Protein AF-A0A0G0NLA0-F1 (afdb_monomer_lite)

Foldseek 3Di:
DPVVVVVVVVVVVVVVVVVVVVVVVVVPPDDDDDPVVVVVVVVVVVVVVVVVVVVVVVVVVVVVVVVVVVVVVVVVVVVVVVVVVVVVQVVDPVSVVVVVLVVVVVVCVVPHDPVFKDAQDADPVRDTDRMDGNQQDVVVPGDNAAEDEDADPVVLVVQCVPPVNVVVCVVVRYDYDYPVRVVVVVVVVVVVVVVVVVVVVVVVVVVVVVVVVVVVVVVVVVVVVVVVVVVVVVVVVVVVVVVVVVVVVVVVVVVVVVVVVVVVVVVPD

Secondary structure (DSSP, 8-state):
--HHHHHHHHHHHHHHHHHHHHHHHGGG---PPPTHHHHHHHHHHHHHHHHHHHHHHHHHHHHHHHHHHHHHHHHHHHHHHHHHHHHHHTTSHHHHHHHHHHHHHHHHHHHS-GGGEEEEEEPTTS-EEEEEE----GGGT--S-EEEE-S-HHHHHHHHH-HHHHHHHHHTTEEEE-HHHHHHHHHHHHHHHHHHHHHHHHHHHHHHHHHHHHHHHHHHHHHHHHHHHHHHHHHHHHHHHHHHHHHHHHHHHHHHHHHHHHHTTSS--

Structure (mmCIF, N/CA/C/O backbone):
data_AF-A0A0G0NLA0-F1
#
_entry.id   AF-A0A0G0NLA0-F1
#
loop_
_atom_site.group_PDB
_atom_site.id
_atom_site.type_symbol
_atom_site.label_atom_id
_atom_site.label_alt_id
_atom_site.label_comp_id
_atom_site.label_asym_id
_atom_site.label_entity_id
_atom_site.label_seq_id
_atom_site.pdbx_PDB_ins_code
_atom_site.Cartn_x
_atom_site.Cartn_y
_atom_site.Cartn_z
_atom_site.occupancy
_atom_site.B_iso_or_equiv
_atom_site.auth_seq_id
_atom_site.auth_comp_id
_atom_site.auth_asym_id
_atom_site.auth_atom_id
_atom_site.pdbx_PDB_model_num
ATOM 1 N N . MET A 1 1 ? 71.133 28.021 80.930 1.00 60.66 1 MET A N 1
ATOM 2 C CA . MET A 1 1 ? 70.726 29.403 81.260 1.00 60.66 1 MET A CA 1
ATOM 3 C C . MET A 1 1 ? 69.328 29.342 81.828 1.00 60.66 1 MET A C 1
ATOM 5 O O . MET A 1 1 ? 68.507 28.646 81.242 1.00 60.66 1 MET A O 1
ATOM 9 N N . ASP A 1 2 ? 69.084 30.007 82.956 1.00 68.88 2 ASP A N 1
ATOM 10 C CA . ASP A 1 2 ? 67.758 30.019 83.574 1.00 68.88 2 ASP A CA 1
ATOM 11 C C . ASP A 1 2 ? 66.721 30.660 82.634 1.00 68.88 2 ASP A C 1
ATOM 13 O O . ASP A 1 2 ? 66.987 31.738 82.088 1.00 68.88 2 ASP A O 1
ATOM 17 N N . PRO A 1 3 ? 65.538 30.045 82.442 1.00 74.06 3 PRO A N 1
ATOM 18 C CA . PRO A 1 3 ? 64.510 30.528 81.515 1.00 74.06 3 PRO A CA 1
ATOM 19 C C . PRO A 1 3 ? 64.041 31.968 81.793 1.00 74.06 3 PRO A C 1
ATOM 21 O O . PRO A 1 3 ? 63.596 32.661 80.881 1.00 74.06 3 PRO A O 1
ATOM 24 N N . ILE A 1 4 ? 64.211 32.458 83.023 1.00 74.06 4 ILE A N 1
ATOM 25 C CA . ILE A 1 4 ? 63.859 33.827 83.424 1.00 74.06 4 ILE A CA 1
ATOM 26 C C . ILE A 1 4 ? 64.719 34.871 82.691 1.00 74.06 4 ILE A C 1
ATOM 28 O O . ILE A 1 4 ? 64.197 35.885 82.233 1.00 74.06 4 ILE A O 1
ATOM 32 N N . ILE A 1 5 ? 66.020 34.616 82.509 1.00 74.69 5 ILE A N 1
ATOM 33 C CA . ILE A 1 5 ? 66.924 35.562 81.829 1.00 74.69 5 ILE A CA 1
ATOM 34 C C . ILE A 1 5 ? 66.538 35.700 80.349 1.00 74.69 5 ILE A C 1
ATOM 36 O O . ILE A 1 5 ? 66.576 36.795 79.783 1.00 74.69 5 ILE A O 1
ATOM 40 N N . LEU A 1 6 ? 66.108 34.597 79.731 1.00 73.62 6 LEU A N 1
ATOM 41 C CA . LEU A 1 6 ? 65.708 34.565 78.326 1.00 73.62 6 LEU A CA 1
ATOM 42 C C . LEU A 1 6 ? 64.411 35.355 78.085 1.00 73.62 6 LEU A C 1
ATOM 44 O O . LEU A 1 6 ? 64.306 36.072 77.091 1.00 73.62 6 LEU A O 1
ATOM 48 N N . ALA A 1 7 ? 63.461 35.291 79.025 1.00 74.75 7 ALA A N 1
ATOM 49 C CA . ALA A 1 7 ? 62.226 36.070 78.965 1.00 74.75 7 ALA A CA 1
ATOM 50 C C . ALA A 1 7 ? 62.485 37.583 79.077 1.00 74.75 7 ALA A C 1
ATOM 52 O O . ALA A 1 7 ? 61.923 38.362 78.307 1.00 74.75 7 ALA A O 1
ATOM 53 N N . VAL A 1 8 ? 63.378 38.009 79.980 1.00 76.44 8 VAL A N 1
ATOM 54 C CA . VAL A 1 8 ? 63.703 39.436 80.161 1.00 76.44 8 VAL A CA 1
ATOM 55 C C . VAL A 1 8 ? 64.377 40.025 78.915 1.00 76.44 8 VAL A C 1
ATOM 57 O O . VAL A 1 8 ? 64.019 41.124 78.488 1.00 76.44 8 VAL A O 1
ATOM 60 N N . LEU A 1 9 ? 65.294 39.287 78.275 1.00 78.69 9 LEU A N 1
ATOM 61 C CA . LEU A 1 9 ? 65.938 39.732 77.031 1.00 78.69 9 LEU A CA 1
ATOM 62 C C . LEU A 1 9 ? 64.956 39.841 75.855 1.00 78.69 9 LEU A C 1
ATOM 64 O O . LEU A 1 9 ? 65.040 40.794 75.078 1.00 78.69 9 LEU A O 1
ATOM 68 N N . LEU A 1 10 ? 64.004 38.909 75.742 1.00 81.31 10 LEU A N 1
ATOM 69 C CA . LEU A 1 10 ? 62.983 38.938 74.690 1.00 81.31 10 LEU A CA 1
ATOM 70 C C . LEU A 1 10 ? 62.073 40.164 74.809 1.00 81.31 10 LEU A C 1
ATOM 72 O O . LEU A 1 10 ? 61.831 40.855 73.818 1.00 81.31 10 LEU A O 1
ATOM 76 N N . VAL A 1 11 ? 61.608 40.464 76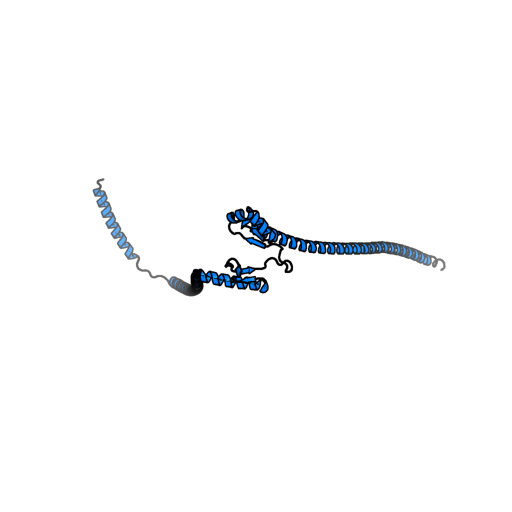.025 1.00 79.31 11 VAL A N 1
ATOM 77 C CA . VAL A 1 11 ? 60.728 41.616 76.268 1.00 79.31 11 VAL A CA 1
ATOM 78 C C . VAL A 1 11 ? 61.474 42.930 76.025 1.00 79.31 11 VAL A C 1
ATOM 80 O O . VAL A 1 11 ? 60.949 43.812 75.344 1.00 79.31 11 VAL A O 1
ATOM 83 N N . GLY A 1 12 ? 62.721 43.048 76.496 1.00 75.94 12 GLY A N 1
ATOM 84 C CA . GLY A 1 12 ? 63.546 44.235 76.251 1.00 75.94 12 GLY A CA 1
ATOM 85 C C . GLY A 1 12 ? 63.810 44.487 74.761 1.00 75.94 12 GLY A C 1
ATOM 86 O O . GLY A 1 12 ? 63.702 45.623 74.294 1.00 75.94 12 GLY A O 1
ATOM 87 N N . GLY A 1 13 ? 64.086 43.427 73.992 1.00 79.56 13 GLY A N 1
ATOM 88 C CA . GLY A 1 13 ? 64.300 43.518 72.545 1.00 79.56 13 GLY A CA 1
ATOM 89 C C . GLY A 1 13 ? 63.055 43.967 71.775 1.00 79.56 13 GLY A C 1
ATOM 90 O O . GLY A 1 13 ? 63.157 44.791 70.863 1.00 79.56 13 GLY A O 1
ATOM 91 N N . PHE A 1 14 ? 61.871 43.487 72.164 1.00 83.00 14 PHE A N 1
ATOM 92 C CA . PHE A 1 14 ? 60.624 43.824 71.472 1.00 83.00 14 PHE A CA 1
ATOM 93 C C . PHE A 1 14 ? 60.252 45.307 71.618 1.00 83.00 14 PHE A C 1
ATOM 95 O O . PHE A 1 14 ? 59.806 45.937 70.658 1.00 83.00 14 PHE A O 1
ATOM 102 N N . ILE A 1 15 ? 60.500 45.894 72.793 1.00 83.38 15 ILE A N 1
ATOM 103 C CA . ILE A 1 15 ? 60.227 47.315 73.055 1.00 83.38 15 ILE A CA 1
ATOM 104 C C . ILE A 1 15 ? 61.129 48.214 72.196 1.00 83.38 15 ILE A C 1
ATOM 106 O O . ILE A 1 15 ? 60.648 49.170 71.586 1.00 83.38 15 ILE A O 1
ATOM 110 N N . LEU A 1 16 ? 62.421 47.887 72.084 1.00 83.31 16 LEU A N 1
ATOM 111 C CA . LEU A 1 16 ? 63.348 48.632 71.225 1.00 83.31 16 LEU A CA 1
ATOM 112 C C . LEU A 1 16 ? 62.956 48.556 69.744 1.00 83.31 16 LEU A C 1
ATOM 114 O O . LEU A 1 16 ? 63.013 49.564 69.037 1.00 83.31 16 LEU A O 1
ATOM 118 N N . LEU A 1 17 ? 62.513 47.383 69.285 1.00 84.25 17 LEU A N 1
ATOM 119 C CA . LEU A 1 17 ? 62.076 47.185 67.904 1.00 84.25 17 LEU A CA 1
ATOM 120 C C . LEU A 1 17 ? 60.824 48.018 67.583 1.00 84.25 17 LEU A C 1
ATOM 122 O O . LEU A 1 17 ? 60.774 48.683 66.547 1.00 84.25 17 LEU A O 1
ATOM 126 N N . ALA A 1 18 ? 59.848 48.041 68.496 1.00 83.62 18 ALA A N 1
ATOM 127 C CA . ALA A 1 18 ? 58.626 48.827 68.342 1.00 83.62 18 ALA A CA 1
ATOM 128 C C . ALA A 1 18 ? 58.916 50.336 68.243 1.00 83.62 18 ALA A C 1
ATOM 130 O O . ALA A 1 18 ? 58.358 51.023 67.384 1.00 83.62 18 ALA A O 1
ATOM 131 N N . LEU A 1 19 ? 59.840 50.847 69.064 1.00 85.38 19 LEU A N 1
ATOM 132 C CA . LEU A 1 19 ? 60.250 52.254 69.015 1.00 85.38 19 LEU A CA 1
ATOM 133 C C . LEU A 1 19 ? 60.972 52.609 67.707 1.00 85.38 19 LEU A C 1
ATOM 135 O O . LEU A 1 19 ? 60.755 53.691 67.157 1.00 85.38 19 LEU A O 1
ATOM 139 N N . PHE A 1 20 ? 61.793 51.700 67.174 1.00 86.06 20 PHE A N 1
ATOM 140 C CA . PHE A 1 20 ? 62.510 51.923 65.918 1.00 86.06 20 PHE A CA 1
ATOM 141 C C . PHE A 1 20 ? 61.571 51.968 64.701 1.00 86.06 20 PHE A C 1
ATOM 143 O O . PHE A 1 20 ? 61.707 52.842 63.841 1.00 86.06 20 PHE A O 1
ATOM 150 N N . LEU A 1 21 ? 60.588 51.064 64.644 1.00 83.62 21 LEU A N 1
ATOM 151 C CA . LEU A 1 21 ? 59.595 51.008 63.566 1.00 83.62 21 LEU A CA 1
ATOM 152 C C . LEU A 1 21 ? 58.720 52.263 63.519 1.00 83.62 21 LEU A C 1
ATOM 154 O O . LEU A 1 21 ? 58.501 52.808 62.437 1.00 83.62 21 LEU A O 1
ATOM 158 N N . ASN A 1 22 ? 58.282 52.763 64.677 1.00 81.00 22 ASN A N 1
ATOM 159 C CA . ASN A 1 22 ? 57.425 53.947 64.723 1.00 81.00 22 ASN A CA 1
ATOM 160 C C . ASN A 1 22 ? 58.149 55.201 64.197 1.00 81.00 22 ASN A C 1
ATOM 162 O O . ASN A 1 22 ? 57.567 56.014 63.484 1.00 81.00 22 ASN A O 1
ATOM 166 N N . LYS A 1 23 ? 59.455 55.329 64.473 1.00 78.75 23 LYS A N 1
ATOM 167 C CA . LYS A 1 23 ? 60.247 56.470 63.993 1.00 78.75 23 LYS A CA 1
ATOM 168 C C . LYS A 1 23 ? 60.431 56.465 62.468 1.00 78.75 23 LYS A C 1
ATOM 170 O O . LYS A 1 23 ? 60.431 57.531 61.865 1.00 78.75 23 LYS A O 1
ATOM 175 N N . LYS A 1 24 ? 60.557 55.293 61.832 1.00 75.19 24 LYS A N 1
ATOM 176 C CA . LYS A 1 24 ? 60.863 55.184 60.391 1.00 75.19 24 LYS A CA 1
ATOM 177 C C . LYS A 1 24 ? 59.663 55.443 59.470 1.00 75.19 24 LYS A C 1
ATOM 179 O O . LYS A 1 24 ? 59.861 55.829 58.325 1.00 75.19 24 LYS A O 1
ATOM 184 N N . ILE A 1 25 ? 58.434 55.250 59.950 1.00 73.50 25 ILE A N 1
ATOM 185 C CA . ILE A 1 25 ? 57.217 55.458 59.144 1.00 73.50 25 ILE A CA 1
ATOM 186 C C . ILE A 1 25 ? 56.931 56.952 58.923 1.00 73.50 25 ILE A C 1
ATOM 188 O O . ILE A 1 25 ? 56.414 57.328 57.874 1.00 73.50 25 ILE A O 1
ATOM 192 N N . ASN A 1 26 ? 57.314 57.816 59.866 1.00 74.19 26 ASN A N 1
ATOM 193 C CA . ASN A 1 26 ? 56.970 59.237 59.805 1.00 74.19 26 ASN A CA 1
ATOM 194 C C . ASN A 1 26 ? 57.771 60.028 58.744 1.00 74.19 26 ASN A C 1
ATOM 196 O O . ASN A 1 26 ? 57.290 61.046 58.258 1.00 74.19 26 ASN A O 1
ATOM 200 N N . ASP A 1 27 ? 58.954 59.547 58.340 1.00 66.12 27 ASP A N 1
ATOM 201 C CA . ASP A 1 27 ? 59.835 60.243 57.381 1.00 66.12 27 ASP A CA 1
ATOM 202 C C . ASP A 1 27 ? 59.439 60.059 55.895 1.00 66.12 27 ASP A C 1
ATOM 204 O O . ASP A 1 27 ? 59.957 60.764 55.033 1.00 66.12 27 ASP A O 1
ATOM 208 N N . LEU A 1 28 ? 58.513 59.151 55.550 1.00 58.31 28 LEU A N 1
ATOM 209 C CA . LEU A 1 28 ? 58.155 58.843 54.147 1.00 58.31 28 LEU A CA 1
ATOM 210 C C . LEU A 1 28 ? 56.983 59.668 53.562 1.00 58.31 28 LEU A C 1
ATOM 212 O O . LEU A 1 28 ? 56.548 59.418 52.439 1.00 58.31 28 LEU A O 1
ATOM 216 N N . GLY A 1 29 ? 56.447 60.646 54.292 1.00 57.34 29 GLY A N 1
ATOM 217 C CA . GLY A 1 29 ? 55.134 61.236 54.002 1.00 57.34 29 GLY A CA 1
ATOM 218 C C . GLY A 1 29 ? 55.030 62.404 53.007 1.00 57.34 29 GLY A C 1
ATOM 219 O O . GLY A 1 29 ? 53.947 62.981 52.938 1.00 57.34 29 GLY A O 1
ATOM 220 N N . SER A 1 30 ? 56.063 62.856 52.276 1.00 52.94 30 SER A N 1
ATOM 221 C CA . SER A 1 30 ? 55.933 64.123 51.505 1.00 52.94 30 SER A CA 1
ATOM 222 C C . SER A 1 30 ? 56.791 64.284 50.230 1.00 52.94 30 SER A C 1
ATOM 224 O O . SER A 1 30 ? 57.756 65.041 50.224 1.00 52.94 30 SER A O 1
ATOM 226 N N . ALA A 1 31 ? 56.371 63.694 49.101 1.00 50.06 31 ALA A N 1
ATOM 227 C CA . ALA A 1 31 ? 56.776 64.123 47.746 1.00 50.06 31 ALA A CA 1
ATOM 228 C C . ALA A 1 31 ? 55.602 63.968 46.741 1.00 50.06 31 ALA A C 1
ATOM 230 O O . ALA A 1 31 ? 54.946 62.930 46.731 1.00 50.06 31 ALA A O 1
ATOM 231 N N . LYS A 1 32 ? 55.294 64.997 45.925 1.00 57.19 32 LYS A N 1
ATOM 232 C CA . LYS A 1 32 ? 54.164 65.025 44.954 1.00 57.19 32 LYS A CA 1
ATOM 233 C C . LYS A 1 32 ? 54.565 64.435 43.573 1.00 57.19 32 LYS A C 1
ATOM 235 O O . LYS A 1 32 ? 55.707 64.663 43.181 1.00 57.19 32 LYS A O 1
ATOM 240 N N . PRO A 1 33 ? 53.674 63.754 42.811 1.00 52.12 33 PRO A N 1
ATOM 241 C CA . PRO A 1 33 ? 54.028 63.075 41.551 1.00 52.12 33 PRO A CA 1
ATOM 242 C C . PRO A 1 33 ? 53.719 63.871 40.251 1.00 52.12 33 PRO A C 1
ATOM 244 O O . PRO A 1 33 ? 52.833 64.722 40.244 1.00 52.12 33 PRO A O 1
ATOM 247 N N . SER A 1 34 ? 54.471 63.584 39.173 1.00 59.47 34 SER A N 1
ATOM 248 C CA . SER A 1 34 ? 54.646 64.334 37.905 1.00 59.47 34 SER A CA 1
ATOM 249 C C . SER A 1 34 ? 53.538 64.184 36.836 1.00 59.47 34 SER A C 1
ATOM 251 O O . SER A 1 34 ? 52.828 63.181 36.784 1.00 59.47 34 SER A O 1
ATOM 253 N N . ASP A 1 35 ? 53.445 65.177 35.937 1.00 63.47 35 ASP A N 1
ATOM 254 C CA . ASP A 1 35 ? 52.397 65.393 34.913 1.00 63.47 35 ASP A CA 1
ATOM 255 C C . ASP A 1 35 ? 52.108 64.221 33.950 1.00 63.47 35 ASP A C 1
ATOM 257 O O . ASP A 1 35 ? 50.999 64.095 33.433 1.00 63.47 35 ASP A O 1
ATOM 261 N N . GLU A 1 36 ? 53.055 63.309 33.748 1.00 63.38 36 GLU A N 1
ATOM 262 C CA . GLU A 1 36 ? 52.906 62.130 32.879 1.00 63.38 36 GLU A CA 1
ATOM 263 C C . GLU A 1 36 ? 51.823 61.154 33.391 1.00 63.38 36 GLU A C 1
ATOM 265 O O . GLU A 1 36 ? 51.077 60.543 32.619 1.00 63.38 36 GLU A O 1
ATOM 270 N N . LEU A 1 37 ? 51.648 61.072 34.716 1.00 70.56 37 LEU A N 1
ATOM 271 C CA . LEU A 1 37 ? 50.580 60.281 35.333 1.00 70.56 37 LEU A CA 1
ATOM 272 C C . LEU A 1 37 ? 49.198 60.887 35.079 1.00 70.56 37 LEU A C 1
ATOM 274 O O . LEU A 1 37 ? 48.221 60.151 34.940 1.00 70.56 37 LEU A O 1
ATOM 278 N N . LEU A 1 38 ? 49.100 62.215 34.986 1.00 70.75 38 LEU A N 1
ATOM 279 C CA . LEU A 1 38 ? 47.832 62.888 34.704 1.00 70.75 38 LEU A CA 1
ATOM 280 C C . LEU A 1 38 ? 47.355 62.585 33.280 1.00 70.75 38 LEU A C 1
ATOM 282 O O . LEU A 1 38 ? 46.160 62.375 33.060 1.00 70.75 38 LEU A O 1
ATOM 286 N N . GLU A 1 39 ? 48.275 62.490 32.322 1.00 72.69 39 GLU A N 1
ATOM 287 C CA . GLU A 1 39 ? 47.955 62.129 30.941 1.00 72.69 39 GLU A CA 1
ATOM 288 C C . GLU A 1 39 ? 47.525 60.657 30.807 1.00 72.69 39 GLU A C 1
ATOM 290 O O . GLU A 1 39 ? 46.512 60.351 30.161 1.00 72.69 39 GLU A O 1
ATOM 295 N N . TYR A 1 40 ? 48.215 59.743 31.496 1.00 69.00 40 TYR A N 1
ATOM 296 C CA . TYR A 1 40 ? 47.836 58.328 31.543 1.00 69.00 40 TYR A CA 1
ATOM 297 C C . TYR A 1 40 ? 46.463 58.114 32.205 1.00 69.00 40 TYR A C 1
ATOM 299 O O . TYR A 1 40 ? 45.641 57.326 31.728 1.00 69.00 40 TYR A O 1
ATOM 307 N N . LEU A 1 41 ? 46.152 58.868 33.264 1.00 69.56 41 LEU A N 1
ATOM 308 C CA . LEU A 1 41 ? 44.831 58.846 33.899 1.00 69.56 41 LEU A CA 1
ATOM 309 C C . LEU A 1 41 ? 43.739 59.391 32.973 1.00 69.56 41 LEU A C 1
ATOM 311 O O . LEU A 1 41 ? 42.640 58.836 32.916 1.00 69.56 41 LEU A O 1
ATOM 315 N N . LYS A 1 42 ? 44.022 60.455 32.216 1.00 74.88 42 LYS A N 1
ATOM 316 C CA . LYS A 1 42 ? 43.050 61.052 31.292 1.00 74.88 42 LYS A CA 1
ATOM 317 C C . LYS A 1 42 ? 42.710 60.105 30.140 1.00 74.88 42 LYS A C 1
ATOM 319 O O . LYS A 1 42 ? 41.537 59.902 29.835 1.00 74.88 42 LYS A O 1
ATOM 324 N N . THR A 1 43 ? 43.718 59.480 29.539 1.00 78.44 43 THR A N 1
ATOM 325 C CA . THR A 1 43 ? 43.530 58.513 28.4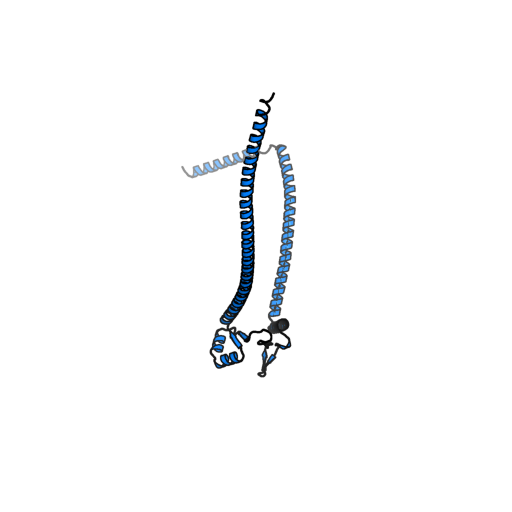45 1.00 78.44 43 THR A CA 1
ATOM 326 C C . THR A 1 43 ? 42.858 57.221 28.914 1.00 78.44 43 THR A C 1
ATOM 328 O O . THR A 1 43 ? 42.004 56.683 28.205 1.00 78.44 43 THR A O 1
ATOM 331 N N . THR A 1 44 ? 43.158 56.758 30.130 1.00 76.50 44 THR A N 1
ATOM 332 C CA . THR A 1 44 ? 42.490 55.595 30.737 1.00 76.50 44 THR A CA 1
ATOM 333 C C . THR A 1 44 ? 41.007 55.867 31.010 1.00 76.50 44 THR A C 1
ATOM 335 O O . THR A 1 44 ? 40.169 55.035 30.672 1.00 76.50 44 THR A O 1
ATOM 338 N N . ASN A 1 45 ? 40.652 57.051 31.526 1.00 72.38 45 ASN A N 1
ATOM 339 C CA . ASN A 1 45 ? 39.250 57.431 31.755 1.00 72.38 45 ASN A CA 1
ATOM 340 C C . ASN A 1 45 ? 38.425 57.478 30.458 1.00 72.38 45 ASN A C 1
ATOM 342 O O . ASN A 1 45 ? 37.291 57.007 30.435 1.00 72.38 45 ASN A O 1
ATOM 346 N N . VAL A 1 46 ? 38.996 57.984 29.359 1.00 77.31 46 VAL A N 1
ATOM 347 C CA . VAL A 1 46 ? 38.306 58.029 28.055 1.00 77.31 46 VAL A CA 1
ATOM 348 C C . VAL A 1 46 ? 38.057 56.623 27.500 1.00 77.31 46 VAL A C 1
ATOM 350 O O . VAL A 1 46 ? 36.973 56.346 26.984 1.00 77.31 46 VAL A O 1
ATOM 353 N N . ARG A 1 47 ? 39.026 55.709 27.641 1.00 78.62 47 ARG A N 1
ATOM 354 C CA . ARG A 1 47 ? 38.844 54.307 27.232 1.00 78.62 47 ARG A CA 1
ATOM 355 C C . ARG A 1 47 ? 37.802 53.590 28.091 1.00 78.62 47 ARG A C 1
ATOM 357 O O . ARG A 1 47 ? 37.019 52.821 27.545 1.00 78.62 47 ARG A O 1
ATOM 364 N N . LEU A 1 48 ? 37.753 53.866 29.395 1.00 75.44 48 LEU A N 1
ATOM 365 C CA . LEU A 1 48 ? 36.734 53.316 30.296 1.00 75.44 48 LEU A CA 1
ATOM 366 C C . LEU A 1 48 ? 35.325 53.822 29.959 1.00 75.44 48 LEU A C 1
ATOM 368 O O . LEU A 1 48 ? 34.388 53.028 29.974 1.00 75.44 48 LEU A O 1
ATOM 372 N N . ASP A 1 49 ? 35.168 55.096 29.590 1.00 78.00 49 ASP A N 1
ATOM 373 C CA . ASP A 1 49 ? 33.873 55.645 29.162 1.00 78.00 49 ASP A CA 1
ATOM 374 C C . ASP A 1 49 ? 33.383 55.002 27.852 1.00 78.00 49 ASP A C 1
ATOM 376 O O . ASP A 1 49 ? 32.231 54.578 27.737 1.00 78.00 49 ASP A O 1
ATOM 380 N N . GLN A 1 50 ? 34.280 54.842 26.872 1.00 77.56 50 GLN A N 1
ATOM 381 C CA . GLN A 1 50 ? 33.964 54.148 25.618 1.00 77.56 50 GLN A CA 1
ATOM 382 C C . GLN A 1 50 ? 33.628 52.669 25.844 1.00 77.56 50 GLN A C 1
ATOM 384 O O . GLN A 1 50 ? 32.670 52.151 25.264 1.00 77.56 50 GLN A O 1
ATOM 389 N N . GLN A 1 51 ? 34.371 51.991 26.721 1.00 78.00 51 GLN A N 1
ATOM 390 C CA . GLN A 1 51 ? 34.103 50.601 27.071 1.00 78.00 51 GLN A CA 1
ATOM 391 C C . GLN A 1 51 ? 32.766 50.465 27.812 1.00 78.00 51 GLN A C 1
ATOM 393 O O . GLN A 1 51 ? 31.981 49.581 27.470 1.00 78.00 51 GLN A O 1
ATOM 398 N N . GLY A 1 52 ? 32.451 51.386 28.728 1.00 79.19 52 GLY A N 1
ATOM 399 C CA . GLY A 1 52 ? 31.174 51.458 29.438 1.00 79.19 52 GLY A CA 1
ATOM 400 C C . GLY A 1 52 ? 29.973 51.634 28.506 1.00 79.19 52 GLY A C 1
ATOM 401 O O . GLY A 1 52 ? 28.961 50.959 28.687 1.00 79.19 52 GLY A O 1
ATOM 402 N N . LYS A 1 53 ? 30.085 52.461 27.459 1.00 82.88 53 LYS A N 1
ATOM 403 C CA . LYS A 1 53 ? 29.023 52.619 26.445 1.00 82.88 53 LYS A CA 1
ATOM 404 C C . LYS A 1 53 ? 28.771 51.328 25.666 1.00 82.88 53 LYS A C 1
ATOM 406 O O . LYS A 1 53 ? 27.640 50.856 25.620 1.00 82.88 53 LYS A O 1
ATOM 411 N N . SER A 1 54 ? 29.829 50.698 25.150 1.00 82.06 54 SER A N 1
ATOM 412 C CA . SER A 1 54 ? 29.705 49.419 24.430 1.00 82.06 54 SER A CA 1
ATOM 413 C C . SER A 1 54 ? 29.220 48.266 25.323 1.00 82.06 54 SER A C 1
ATOM 415 O O . SER A 1 54 ? 28.579 47.327 24.850 1.00 82.06 54 SER A O 1
ATOM 417 N N . PHE A 1 55 ? 29.520 48.326 26.622 1.00 81.75 55 PHE A N 1
ATOM 418 C CA . PHE A 1 55 ? 29.050 47.364 27.610 1.00 81.75 55 PHE A CA 1
ATOM 419 C C . PHE A 1 55 ? 27.550 47.529 27.879 1.00 81.75 55 PHE A C 1
ATOM 421 O O . PHE A 1 55 ? 26.829 46.536 27.863 1.00 81.75 55 PHE A O 1
ATOM 428 N N . ASN A 1 56 ? 27.064 48.764 28.027 1.00 84.38 56 ASN A N 1
ATOM 429 C CA . ASN A 1 56 ? 25.634 49.042 28.186 1.00 84.38 56 ASN A CA 1
ATOM 430 C C . ASN A 1 56 ? 24.820 48.606 26.961 1.00 84.38 56 ASN A C 1
ATOM 432 O O . ASN A 1 56 ? 23.822 47.915 27.122 1.00 84.38 56 ASN A O 1
ATOM 436 N N . GLU A 1 57 ? 25.289 48.883 25.740 1.00 86.00 57 GLU A N 1
ATOM 437 C CA . GLU A 1 57 ? 24.611 48.407 24.522 1.00 86.00 57 GLU A CA 1
ATOM 438 C C . GLU A 1 57 ? 24.497 46.874 24.480 1.00 86.00 57 GLU A C 1
ATOM 440 O O . GLU A 1 57 ? 23.488 46.317 24.043 1.00 86.00 57 GLU A O 1
ATOM 445 N N . ARG A 1 58 ? 25.520 46.156 24.957 1.00 85.38 58 ARG A N 1
ATOM 446 C CA . ARG A 1 58 ? 25.488 44.689 25.048 1.00 85.38 58 ARG A CA 1
ATOM 447 C C . ARG A 1 58 ? 24.539 44.200 26.139 1.00 85.38 58 ARG A C 1
ATOM 449 O O . ARG A 1 58 ? 23.842 43.216 25.901 1.00 85.38 58 ARG A O 1
ATOM 456 N N . LEU A 1 59 ? 24.489 44.868 27.292 1.00 86.38 59 LEU A N 1
ATOM 457 C CA . LEU A 1 59 ? 23.530 44.555 28.355 1.00 86.38 59 LEU A CA 1
ATOM 458 C C . LEU A 1 59 ? 22.088 44.785 27.899 1.00 86.38 59 LEU A C 1
ATOM 460 O O . LEU A 1 59 ? 21.243 43.928 28.140 1.00 86.38 59 LEU A O 1
ATOM 464 N N . ASP A 1 60 ? 21.822 45.870 27.174 1.00 87.94 60 ASP A N 1
ATOM 465 C CA . ASP A 1 60 ? 20.496 46.167 26.629 1.00 87.94 60 ASP A CA 1
ATOM 466 C C . ASP A 1 60 ? 20.065 45.129 25.591 1.00 87.94 60 ASP A C 1
ATOM 468 O O . ASP A 1 60 ? 18.927 44.656 25.604 1.00 87.94 60 ASP A O 1
ATOM 472 N N . ASN A 1 61 ? 20.980 44.716 24.710 1.00 88.62 61 ASN A N 1
ATOM 473 C CA . ASN A 1 61 ? 20.710 43.646 23.750 1.00 88.62 61 ASN A CA 1
ATOM 474 C C . ASN A 1 61 ? 20.459 42.302 24.451 1.00 88.62 61 ASN A C 1
ATOM 476 O O . ASN A 1 61 ? 19.532 41.583 24.079 1.00 88.62 61 ASN A O 1
ATOM 480 N N . ALA A 1 62 ? 21.230 41.979 25.493 1.00 81.38 62 ALA A N 1
ATOM 481 C CA . ALA A 1 62 ? 21.006 40.782 26.300 1.00 81.38 62 ALA A CA 1
ATOM 482 C C . ALA A 1 62 ? 19.652 40.830 27.027 1.00 81.38 62 ALA A C 1
ATOM 484 O O . ALA A 1 62 ? 18.924 39.838 27.027 1.00 81.38 62 ALA A O 1
ATOM 485 N N . ALA A 1 63 ? 19.276 41.984 27.585 1.00 84.44 63 ALA A N 1
ATOM 486 C CA . ALA A 1 63 ? 17.995 42.186 28.252 1.00 84.44 63 ALA A CA 1
ATOM 487 C C . ALA A 1 63 ? 16.809 42.029 27.288 1.00 84.44 63 ALA A C 1
ATOM 489 O O . ALA A 1 63 ? 15.817 41.397 27.649 1.00 84.44 63 ALA A O 1
ATOM 490 N N . ARG A 1 64 ? 16.921 42.528 26.047 1.00 87.69 64 ARG A N 1
ATOM 491 C CA . ARG A 1 64 ? 15.899 42.317 25.004 1.00 87.69 64 ARG A CA 1
ATOM 492 C C . ARG A 1 64 ? 15.741 40.844 24.645 1.00 87.69 64 ARG A C 1
ATOM 494 O O . ARG A 1 64 ? 14.626 40.342 24.674 1.00 87.69 64 ARG A O 1
ATOM 501 N N . VAL A 1 65 ? 16.844 40.139 24.385 1.00 85.00 65 VAL A N 1
ATOM 502 C CA . VAL A 1 65 ? 16.806 38.705 24.046 1.00 85.00 65 VAL A CA 1
ATOM 503 C C . VAL A 1 65 ? 16.223 37.879 25.197 1.00 85.00 65 VAL A C 1
ATOM 505 O O . VAL A 1 65 ? 15.418 36.983 24.961 1.00 85.00 65 VAL A O 1
ATOM 508 N N . ILE A 1 66 ? 16.571 38.194 26.448 1.00 85.69 66 ILE A N 1
ATOM 509 C CA . ILE A 1 66 ? 15.977 37.546 27.628 1.00 85.69 66 ILE A CA 1
ATOM 510 C C . ILE A 1 66 ? 14.477 37.851 27.725 1.00 85.69 66 ILE A C 1
ATOM 512 O O . ILE A 1 66 ? 13.696 36.943 28.006 1.00 85.69 66 ILE A O 1
ATOM 516 N N . GLY A 1 67 ? 14.064 39.092 27.454 1.00 86.25 67 GLY A N 1
ATOM 517 C CA . GLY A 1 67 ? 12.654 39.483 27.404 1.00 86.25 67 GLY A CA 1
ATOM 518 C C . GLY A 1 67 ? 11.863 38.717 26.341 1.00 86.25 67 GLY A C 1
ATOM 519 O O . GLY A 1 67 ? 10.781 38.205 26.631 1.00 86.25 67 GLY A O 1
ATOM 520 N N . ASP A 1 68 ? 12.426 38.555 25.144 1.00 85.56 68 ASP A N 1
ATOM 521 C CA . ASP A 1 68 ? 11.812 37.787 24.056 1.00 85.56 68 ASP A CA 1
ATOM 522 C C . ASP A 1 68 ? 11.718 36.293 24.400 1.00 85.56 68 ASP A C 1
ATOM 524 O O . 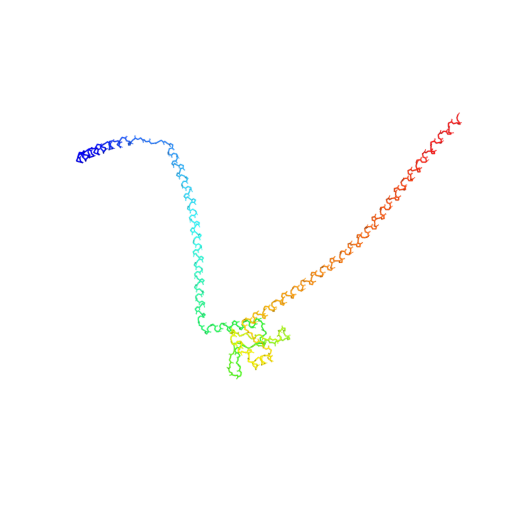ASP A 1 68 ? 10.683 35.660 24.183 1.00 85.56 68 ASP A O 1
ATOM 528 N N . VAL A 1 69 ? 12.762 35.722 25.012 1.00 83.62 69 VAL A N 1
ATOM 529 C CA . VAL A 1 69 ? 12.741 34.340 25.512 1.00 83.62 69 VAL A CA 1
ATOM 530 C C . VAL A 1 69 ? 11.682 34.171 26.604 1.00 83.62 69 VAL A C 1
ATOM 532 O O . VAL A 1 69 ? 10.925 33.204 26.566 1.00 83.62 69 VAL A O 1
ATOM 535 N N . GLN A 1 70 ? 11.561 35.113 27.543 1.00 81.19 70 GLN A N 1
ATOM 536 C CA . GLN A 1 70 ? 10.552 35.064 28.603 1.00 81.19 70 GLN A CA 1
ATOM 537 C C . GLN A 1 70 ? 9.125 35.164 28.045 1.00 81.19 70 GLN A C 1
ATOM 539 O O . GLN A 1 70 ? 8.236 34.449 28.510 1.00 81.19 70 GLN A O 1
ATOM 544 N N . LYS A 1 71 ? 8.911 35.996 27.019 1.00 84.88 71 LYS A N 1
ATOM 545 C CA . LYS A 1 71 ? 7.630 36.102 26.311 1.00 84.88 71 LYS A CA 1
ATOM 546 C C . LYS A 1 71 ? 7.262 34.792 25.608 1.00 84.88 71 LYS A C 1
ATOM 548 O O . LYS A 1 71 ? 6.170 34.277 25.833 1.00 84.88 71 LYS A O 1
ATOM 553 N N . ASN A 1 72 ? 8.191 34.209 24.850 1.00 82.00 72 ASN A N 1
ATOM 554 C CA . ASN A 1 72 ? 7.989 32.924 24.169 1.00 82.00 72 ASN A CA 1
ATOM 555 C C . ASN A 1 72 ? 7.772 31.763 25.163 1.00 82.00 72 ASN A C 1
ATOM 557 O O . ASN A 1 72 ? 6.973 30.862 24.914 1.00 82.00 72 ASN A O 1
ATOM 561 N N . ILE A 1 73 ? 8.437 31.783 26.324 1.00 77.94 73 ILE A N 1
ATOM 562 C CA . ILE A 1 73 ? 8.196 30.818 27.413 1.00 77.94 73 ILE A CA 1
ATOM 563 C C . ILE A 1 73 ? 6.800 31.015 28.027 1.00 77.94 73 ILE A C 1
ATOM 565 O O . ILE A 1 73 ? 6.143 30.034 28.378 1.00 77.94 73 ILE A O 1
ATOM 569 N N . GLY A 1 74 ? 6.316 32.255 28.130 1.00 80.19 74 GLY A N 1
ATOM 570 C CA . GLY A 1 74 ? 4.940 32.556 28.532 1.00 80.19 74 GLY A CA 1
ATOM 571 C C . GLY A 1 74 ? 3.908 31.970 27.564 1.00 80.19 74 GLY A C 1
ATOM 572 O O . GLY A 1 74 ? 2.963 31.317 28.001 1.00 80.19 74 GLY A O 1
ATOM 573 N N . GLU A 1 75 ? 4.137 32.109 26.257 1.00 81.62 75 GLU A N 1
ATOM 574 C CA . GLU A 1 75 ? 3.308 31.481 25.217 1.00 81.62 75 GLU A CA 1
ATOM 575 C C . GLU A 1 75 ? 3.338 29.942 25.318 1.00 81.62 75 GLU A C 1
ATOM 577 O O . GLU A 1 75 ? 2.300 29.286 25.223 1.00 81.62 75 GLU A O 1
ATOM 582 N N . MET A 1 76 ? 4.496 29.349 25.628 1.00 77.38 76 MET A N 1
ATOM 583 C CA . MET A 1 76 ? 4.626 27.906 25.877 1.00 77.38 76 MET A CA 1
ATOM 584 C C . MET A 1 76 ? 3.885 27.441 27.147 1.00 77.38 76 MET A C 1
ATOM 586 O O . MET A 1 76 ? 3.332 26.340 27.184 1.00 77.38 76 MET A O 1
ATOM 590 N N . SER A 1 77 ? 3.834 28.273 28.190 1.00 79.50 77 SER A N 1
ATOM 591 C CA . SER A 1 77 ? 3.046 28.011 29.404 1.00 79.50 77 SER A CA 1
ATOM 592 C C . SER A 1 77 ? 1.540 28.000 29.112 1.00 79.50 77 SER A C 1
ATOM 594 O O . SER A 1 77 ? 0.813 27.135 29.606 1.00 79.50 77 SER A O 1
ATOM 596 N N . GLU A 1 78 ? 1.073 28.903 28.246 1.00 77.94 78 GLU A N 1
ATOM 597 C CA . GLU A 1 78 ? -0.316 28.927 27.770 1.00 77.94 78 GLU A CA 1
ATOM 598 C C . GLU A 1 78 ? -0.654 27.690 26.918 1.00 77.94 78 GLU A C 1
ATOM 600 O O . GLU A 1 78 ? -1.707 27.083 27.116 1.00 77.94 78 GLU A O 1
ATOM 605 N N . ILE A 1 79 ? 0.271 27.208 26.075 1.00 80.00 79 ILE A N 1
ATOM 606 C CA . ILE A 1 79 ? 0.132 25.901 25.399 1.00 80.00 79 ILE A CA 1
ATOM 607 C C . ILE A 1 79 ? -0.008 24.768 26.431 1.00 80.00 79 ILE A C 1
ATOM 609 O O . ILE A 1 79 ? -0.858 23.886 26.285 1.00 80.00 79 ILE A O 1
ATOM 613 N N . GLY A 1 80 ? 0.780 24.806 27.509 1.00 76.88 80 GLY A N 1
ATOM 614 C CA . GLY A 1 80 ? 0.681 23.855 28.619 1.00 76.88 80 GLY A CA 1
ATOM 615 C C . GLY A 1 80 ? -0.686 23.868 29.316 1.00 76.88 80 GLY A C 1
ATOM 616 O O . GLY A 1 80 ? -1.217 22.803 29.647 1.00 76.88 80 GLY A O 1
ATOM 617 N N . ARG A 1 81 ? -1.297 25.048 29.492 1.00 77.44 81 ARG A N 1
ATOM 618 C CA . ARG A 1 81 ? -2.671 25.178 30.015 1.00 77.44 81 ARG A CA 1
ATOM 619 C C . ARG A 1 81 ? -3.701 24.622 29.040 1.00 77.44 81 ARG A C 1
ATOM 621 O O . ARG A 1 81 ? -4.522 23.813 29.462 1.00 77.44 81 ARG A O 1
ATOM 628 N N . GLY A 1 82 ? -3.599 24.952 27.753 1.00 79.38 82 GLY A N 1
ATOM 629 C CA . GLY A 1 82 ? -4.485 24.410 26.719 1.00 79.38 82 GLY A CA 1
ATOM 630 C C . GLY A 1 82 ? -4.433 22.880 26.638 1.00 79.38 82 GLY A C 1
ATOM 631 O O . GLY A 1 82 ? -5.466 22.222 26.521 1.00 79.38 82 GLY A O 1
ATOM 632 N N . MET A 1 83 ? -3.249 22.281 26.802 1.00 81.69 83 MET A N 1
ATOM 633 C CA . MET A 1 83 ? -3.120 20.822 26.888 1.00 81.69 83 MET A CA 1
ATOM 634 C C . MET A 1 83 ? -3.783 20.242 28.140 1.00 81.69 83 MET A C 1
ATOM 636 O O . MET A 1 83 ? -4.414 19.188 28.062 1.00 81.69 83 MET A O 1
ATOM 640 N N . LYS A 1 84 ? -3.668 20.914 29.291 1.00 79.56 84 LYS A N 1
ATOM 641 C CA . LYS A 1 84 ? -4.325 20.485 30.531 1.00 79.56 84 LYS A CA 1
ATOM 642 C C . LYS A 1 84 ? -5.848 20.566 30.415 1.00 79.56 84 LYS A C 1
ATOM 644 O O . LYS A 1 84 ? -6.529 19.634 30.827 1.00 79.56 84 LYS A O 1
ATOM 649 N N . GLU A 1 85 ? -6.374 21.626 29.811 1.00 82.56 85 GLU A N 1
ATOM 650 C CA . GLU A 1 85 ? -7.808 21.799 29.555 1.00 82.56 85 GLU A CA 1
ATOM 651 C C . GLU A 1 85 ? -8.343 20.762 28.564 1.00 82.56 85 GLU A C 1
ATOM 653 O O . GLU A 1 85 ? -9.398 20.178 28.804 1.00 82.56 85 GLU A O 1
ATOM 658 N N . LEU A 1 86 ? -7.596 20.450 27.500 1.00 78.94 86 LEU A N 1
ATOM 659 C CA . LEU A 1 86 ? -7.961 19.377 26.575 1.00 78.94 86 LEU A CA 1
ATOM 660 C C . LEU A 1 86 ? -7.963 18.013 27.276 1.00 78.94 86 LEU A C 1
ATOM 662 O O . LEU A 1 86 ? -8.891 17.229 27.091 1.00 78.94 86 LEU A O 1
ATOM 666 N N . GLN A 1 87 ? -6.961 17.732 28.115 1.00 80.44 87 GLN A N 1
ATOM 667 C CA . GLN A 1 87 ? -6.940 16.517 28.931 1.00 80.44 87 GLN A CA 1
ATOM 668 C C . GLN A 1 87 ? -8.144 16.459 29.876 1.00 80.44 87 GLN A C 1
ATOM 670 O O . GLN A 1 87 ? -8.765 15.407 29.991 1.00 80.44 87 GLN A O 1
ATOM 675 N N . GLU A 1 88 ? -8.492 17.574 30.522 1.00 81.75 88 GLU A N 1
ATOM 676 C CA . GLU A 1 88 ? -9.640 17.707 31.424 1.00 81.75 88 GLU A CA 1
ATOM 677 C C . GLU A 1 88 ? -10.967 17.484 30.684 1.00 81.75 88 GLU A C 1
ATOM 679 O O . GLU A 1 88 ? -11.812 16.711 31.134 1.00 81.75 88 GLU A O 1
ATOM 684 N N . PHE A 1 89 ? -11.120 18.071 29.498 1.00 79.06 89 PHE A N 1
ATOM 685 C CA . PHE A 1 89 ? -12.273 17.877 28.623 1.00 79.06 89 PHE A CA 1
ATOM 686 C C . PHE A 1 89 ? -12.404 16.415 28.180 1.00 79.06 89 PHE A C 1
ATOM 688 O O . PHE A 1 89 ? -13.479 15.812 28.249 1.00 79.06 89 PHE A O 1
ATOM 695 N N . LEU A 1 90 ? -11.274 15.803 27.824 1.00 80.44 90 LEU A N 1
ATOM 696 C CA . LEU A 1 90 ? -11.180 14.390 27.499 1.00 80.44 90 LEU A CA 1
ATOM 697 C C . LEU A 1 90 ? -11.227 13.485 28.737 1.00 80.44 90 LEU A C 1
ATOM 699 O O . LEU A 1 90 ? -11.197 12.279 28.547 1.00 80.44 90 LEU A O 1
ATOM 703 N N . ARG A 1 91 ? -11.343 13.959 29.992 1.00 82.0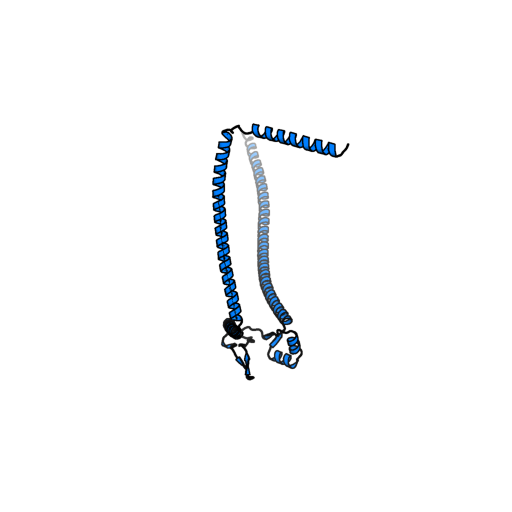0 91 ARG A N 1
ATOM 704 C CA . ARG A 1 91 ? -11.545 13.064 31.158 1.00 82.00 91 ARG A CA 1
ATOM 705 C C . ARG A 1 91 ? -12.927 12.426 31.163 1.00 82.00 91 ARG A C 1
ATOM 707 O O . ARG A 1 91 ? -13.057 11.290 31.627 1.00 82.00 91 ARG A O 1
ATOM 714 N N . SER A 1 92 ? -13.938 13.112 30.633 1.00 87.38 92 SER A N 1
ATOM 715 C CA . SER A 1 92 ? -15.313 12.613 30.618 1.00 87.38 92 SER A CA 1
ATOM 716 C C . SER A 1 92 ? -15.477 11.457 29.620 1.00 87.38 92 SER A C 1
ATOM 718 O O . SER A 1 92 ? -15.268 11.657 28.420 1.00 87.38 92 SER A O 1
ATOM 720 N N . PRO A 1 93 ? -15.910 10.257 30.063 1.00 86.69 93 PRO A N 1
ATOM 721 C CA . PRO A 1 93 ? -16.167 9.133 29.163 1.00 86.69 93 PRO A CA 1
ATOM 722 C C . PRO A 1 93 ? -17.180 9.460 28.060 1.00 86.69 93 PRO A C 1
ATOM 724 O O . PRO A 1 93 ? -16.980 9.071 26.914 1.00 86.69 93 PRO A O 1
ATOM 727 N N . LYS A 1 94 ? -18.230 10.229 28.382 1.00 87.06 94 LYS A N 1
ATOM 728 C CA . LYS A 1 94 ? -19.285 10.607 27.428 1.00 87.06 94 LYS A CA 1
ATOM 729 C C . LYS A 1 94 ? -18.773 11.552 26.339 1.00 87.06 94 LYS A C 1
ATOM 731 O O . LYS A 1 94 ? -19.140 11.400 25.182 1.00 87.06 94 LYS A O 1
ATOM 736 N N . ILE A 1 95 ? -17.914 12.507 26.700 1.00 86.06 95 ILE A N 1
ATOM 737 C CA . ILE A 1 95 ? -17.315 13.441 25.737 1.00 86.06 95 ILE A CA 1
ATOM 738 C C . ILE A 1 95 ? -16.352 12.700 24.809 1.00 86.06 95 ILE A C 1
ATOM 740 O O . ILE A 1 95 ? -16.457 12.854 23.596 1.00 86.06 95 ILE A O 1
ATOM 744 N N . ARG A 1 96 ? -15.478 11.841 25.357 1.00 86.38 96 ARG A N 1
ATOM 745 C CA . ARG A 1 96 ? -14.591 10.995 24.541 1.00 86.38 96 ARG A CA 1
ATOM 746 C C . ARG A 1 96 ? -15.373 10.096 23.585 1.00 86.38 96 ARG A C 1
ATOM 748 O O . ARG A 1 96 ? -14.996 10.011 22.425 1.00 86.38 96 ARG A O 1
ATOM 755 N N . GLY A 1 97 ? -16.451 9.467 24.061 1.00 87.19 97 GLY A N 1
ATOM 756 C CA . GLY A 1 97 ? -17.336 8.646 23.231 1.00 87.19 97 GLY A CA 1
ATOM 757 C C . GLY A 1 97 ? -17.939 9.452 22.082 1.00 87.19 97 GLY A C 1
ATOM 758 O O . GLY A 1 97 ? -17.698 9.136 20.924 1.00 87.19 97 GLY A O 1
ATOM 759 N N . ASN A 1 98 ? -18.609 10.567 22.390 1.00 87.56 98 ASN A N 1
ATOM 760 C CA . ASN A 1 98 ? -19.229 11.429 21.379 1.00 87.56 98 ASN A CA 1
ATOM 761 C C . ASN A 1 98 ? -18.218 11.981 20.359 1.00 87.56 98 ASN A C 1
ATOM 763 O O . ASN A 1 98 ? -18.512 12.044 19.166 1.00 87.56 98 ASN A O 1
ATOM 767 N N . MET A 1 99 ? -17.028 12.396 20.810 1.00 88.69 99 MET A N 1
ATOM 768 C CA . MET A 1 99 ? -15.971 12.848 19.901 1.00 88.69 99 MET A CA 1
ATOM 769 C C . MET A 1 99 ? -15.451 11.702 19.036 1.00 88.69 99 MET A C 1
ATOM 771 O O . MET A 1 99 ? -15.303 11.886 17.833 1.00 88.69 99 MET A O 1
ATOM 775 N N . GLY A 1 100 ? -15.213 10.527 19.623 1.00 88.88 100 GLY A N 1
ATOM 776 C CA . GLY A 1 100 ? -14.799 9.332 18.893 1.00 88.88 100 GLY A CA 1
ATOM 777 C C . GLY A 1 100 ? -15.808 8.941 17.816 1.00 88.88 100 GLY A C 1
ATOM 778 O O . GLY A 1 100 ? -15.418 8.691 16.681 1.00 88.88 100 GLY A O 1
ATOM 779 N N . GLU A 1 101 ? -17.103 8.988 18.129 1.00 91.44 101 GLU A N 1
ATOM 780 C CA . GLU A 1 101 ? -18.181 8.748 17.166 1.00 91.44 101 GLU A CA 1
ATOM 781 C C . GLU A 1 101 ? -18.225 9.805 16.051 1.00 91.44 101 GLU A C 1
ATOM 783 O O . GLU A 1 101 ? -18.432 9.459 14.887 1.00 91.44 101 GLU A O 1
ATOM 788 N N . SER A 1 102 ? -18.012 11.087 16.373 1.00 91.81 102 SER A N 1
ATOM 789 C CA . SER A 1 102 ? -17.967 12.156 15.365 1.00 91.81 102 SER A CA 1
ATOM 790 C C . SER A 1 102 ? -16.770 11.995 14.429 1.00 91.81 102 SER A C 1
ATOM 792 O O . SER A 1 102 ? -16.933 12.054 13.212 1.00 91.81 102 SER A O 1
ATOM 794 N N . ILE A 1 103 ? -15.588 11.715 14.984 1.00 92.44 103 ILE A N 1
ATOM 795 C CA . ILE A 1 103 ? -14.372 11.448 14.208 1.00 92.44 103 ILE A CA 1
ATOM 796 C C . ILE A 1 103 ? -14.572 10.201 13.343 1.00 92.44 103 ILE A C 1
ATOM 798 O O . ILE A 1 103 ? -14.251 10.217 12.159 1.00 92.44 103 ILE A O 1
ATOM 802 N N . LEU A 1 104 ? -15.153 9.131 13.894 1.00 92.44 104 LEU A N 1
ATOM 803 C CA . LEU A 1 104 ? -15.466 7.918 13.140 1.00 92.44 104 LEU A CA 1
ATOM 804 C C . LEU A 1 104 ? -16.414 8.219 11.974 1.00 92.44 104 LEU A C 1
ATOM 806 O O . LEU A 1 104 ? -16.169 7.780 10.854 1.00 92.44 104 LEU A O 1
ATOM 810 N N . LYS A 1 105 ? -17.474 8.998 12.211 1.00 92.75 105 LYS A N 1
ATOM 811 C CA . LYS A 1 105 ? -18.409 9.438 11.169 1.00 92.75 105 LYS A CA 1
ATOM 812 C C . LYS A 1 105 ? -17.708 10.220 10.063 1.00 92.75 105 LYS A C 1
ATOM 814 O O . LYS A 1 105 ? -17.997 9.987 8.890 1.00 92.75 105 LYS A O 1
ATOM 819 N N . GLU A 1 106 ? -16.833 11.152 10.426 1.00 94.06 106 GLU A N 1
ATOM 820 C CA . GLU A 1 106 ? -16.065 11.950 9.469 1.00 94.06 106 GLU A CA 1
ATOM 821 C C . GLU A 1 106 ? -15.127 11.068 8.646 1.00 94.06 106 GLU A C 1
ATOM 823 O O . GLU A 1 106 ? -15.175 11.120 7.420 1.00 94.06 106 GLU A O 1
ATOM 828 N N . MET A 1 107 ? -14.360 10.195 9.302 1.00 92.69 107 MET A N 1
ATOM 829 C CA . MET A 1 107 ? -13.454 9.248 8.647 1.00 92.69 107 MET A CA 1
ATOM 830 C C . MET A 1 107 ? -14.216 8.347 7.669 1.00 92.69 107 MET A C 1
ATOM 832 O O . MET A 1 107 ? -13.887 8.290 6.487 1.00 92.69 107 MET A O 1
ATOM 836 N N . LEU A 1 108 ? -15.285 7.685 8.118 1.00 90.25 108 LEU A N 1
ATOM 837 C CA . LEU A 1 108 ? -16.083 6.822 7.244 1.00 90.25 108 LEU A CA 1
ATOM 838 C C . LEU A 1 108 ? -16.706 7.607 6.085 1.00 90.25 108 LEU A C 1
ATOM 840 O O . LEU A 1 108 ? -16.725 7.112 4.965 1.00 90.25 108 LEU A O 1
ATOM 844 N N . GLY A 1 109 ? -17.160 8.840 6.317 1.00 89.88 109 GLY A N 1
ATOM 845 C CA . GLY A 1 109 ? -17.706 9.698 5.265 1.00 89.88 109 GLY A CA 1
ATOM 846 C C . GLY A 1 109 ? -16.674 10.206 4.250 1.00 89.88 109 GLY A C 1
ATOM 847 O O . GLY A 1 109 ? -17.062 10.541 3.133 1.00 89.88 109 GLY A O 1
ATOM 848 N N . GLN A 1 110 ? -15.393 10.275 4.620 1.00 90.69 110 GLN A N 1
ATOM 849 C CA . GLN A 1 110 ? -14.299 10.662 3.723 1.00 90.69 110 GLN A CA 1
ATOM 850 C C . GLN A 1 110 ? -13.833 9.502 2.841 1.00 90.69 110 GLN A C 1
ATOM 852 O O . GLN A 1 110 ? -13.504 9.721 1.677 1.00 90.69 110 GLN A O 1
ATOM 857 N N . TYR A 1 111 ? -13.802 8.284 3.388 1.00 85.38 111 TYR A N 1
ATOM 858 C CA . TYR A 1 111 ? -13.222 7.125 2.703 1.00 85.38 111 TYR A CA 1
ATOM 859 C C . TYR A 1 111 ? -14.252 6.184 2.073 1.00 85.38 111 TYR A C 1
ATOM 861 O O . TYR A 1 111 ? -13.887 5.423 1.181 1.00 85.38 111 TYR A O 1
ATOM 869 N N . LEU A 1 112 ? -15.516 6.206 2.511 1.00 84.62 112 LEU A N 1
ATOM 870 C CA . LEU A 1 112 ? -16.548 5.278 2.044 1.00 84.62 112 LEU A CA 1
ATOM 871 C C . LEU A 1 112 ? -17.805 6.002 1.535 1.00 84.62 112 LEU A C 1
ATOM 873 O O . LEU A 1 112 ? -18.213 7.030 2.087 1.00 84.62 112 LEU A O 1
ATOM 877 N N . PRO A 1 113 ? -18.499 5.437 0.529 1.00 85.12 113 PRO A N 1
ATOM 878 C CA . PRO A 1 113 ? -19.816 5.913 0.131 1.00 85.12 113 PRO A CA 1
ATOM 879 C C . PRO A 1 113 ? -20.807 5.862 1.301 1.00 85.12 113 PRO A C 1
ATOM 881 O O . PRO A 1 113 ? -20.855 4.888 2.054 1.00 85.12 113 PRO A O 1
ATOM 884 N N . LYS A 1 114 ? -21.682 6.871 1.414 1.00 83.38 114 LYS A N 1
ATOM 885 C CA . LYS A 1 114 ? -22.691 6.946 2.495 1.00 83.38 114 LYS A CA 1
ATOM 886 C C . LYS A 1 114 ? -23.633 5.736 2.553 1.00 83.38 114 LYS A C 1
ATOM 888 O O . LYS A 1 114 ? -24.189 5.459 3.607 1.00 83.38 114 LYS A O 1
ATOM 893 N N . ALA A 1 115 ? -23.836 5.036 1.437 1.00 85.50 115 ALA A N 1
ATOM 894 C CA . ALA A 1 115 ? -24.677 3.838 1.370 1.00 85.50 115 ALA A CA 1
ATOM 895 C C . ALA A 1 115 ? -23.987 2.571 1.917 1.00 85.50 115 ALA A C 1
ATOM 897 O O . ALA A 1 115 ? -24.656 1.564 2.167 1.00 85.50 115 ALA A O 1
ATOM 898 N N . SER A 1 116 ? -22.666 2.613 2.103 1.00 86.44 116 SER A N 1
ATOM 899 C CA . SER A 1 116 ? -21.848 1.456 2.478 1.00 86.44 116 SER A CA 1
ATOM 900 C C . SER A 1 116 ? -21.660 1.317 3.989 1.00 86.44 116 SER A C 1
ATOM 902 O O . SER A 1 116 ? -21.080 0.328 4.431 1.00 86.44 116 SER A O 1
ATOM 904 N N . PHE A 1 117 ? -22.172 2.251 4.800 1.00 91.06 117 PHE A N 1
ATOM 905 C CA . PHE A 1 117 ? -22.119 2.146 6.257 1.00 91.06 117 PHE A CA 1
ATOM 906 C C . PHE A 1 117 ? -23.355 2.718 6.960 1.00 91.06 117 PHE A C 1
ATOM 908 O O . PHE A 1 117 ? -24.037 3.615 6.469 1.00 91.06 117 PHE A O 1
ATOM 915 N N . ASN A 1 118 ? -23.620 2.209 8.160 1.00 92.44 118 ASN A N 1
ATOM 916 C CA . ASN A 1 118 ? -24.632 2.709 9.077 1.00 92.44 118 ASN A CA 1
ATOM 917 C C . ASN A 1 118 ? -23.978 2.987 10.427 1.00 92.44 118 ASN A C 1
ATOM 919 O O . ASN A 1 118 ? -23.337 2.110 10.997 1.00 92.44 118 ASN A O 1
ATOM 923 N N . LEU A 1 119 ? -24.147 4.199 10.946 1.00 92.56 119 LEU A N 1
ATOM 924 C CA . LEU A 1 119 ? -23.673 4.551 12.282 1.00 92.56 119 LEU A CA 1
ATOM 925 C C . LEU A 1 119 ? -24.668 4.084 13.334 1.00 92.56 119 LEU A C 1
ATOM 927 O O . LEU A 1 119 ? -25.875 4.096 13.082 1.00 92.56 119 LEU A O 1
ATOM 931 N N . GLN A 1 120 ? -24.158 3.755 14.520 1.00 92.31 120 GLN A N 1
ATOM 932 C CA . GLN A 1 120 ? -24.978 3.444 15.689 1.00 92.31 120 GLN A CA 1
ATOM 933 C C . GLN A 1 120 ? -25.995 2.324 15.388 1.00 92.31 120 GLN A C 1
ATOM 935 O O . GLN A 1 120 ? -27.155 2.392 15.797 1.00 92.31 120 GLN A O 1
ATOM 940 N N . TYR A 1 121 ? -25.555 1.320 14.623 1.00 93.25 121 TYR A N 1
ATOM 941 C CA . TYR A 1 121 ? -26.391 0.235 14.121 1.00 93.25 121 TYR A CA 1
ATOM 942 C C . TYR A 1 121 ? -26.757 -0.726 15.251 1.00 93.25 121 TYR A C 1
ATOM 944 O O . TYR A 1 121 ? -25.884 -1.199 15.978 1.00 93.25 121 TYR A O 1
ATOM 952 N N . THR A 1 122 ? -28.044 -1.045 15.360 1.00 94.69 122 THR A N 1
ATOM 953 C CA . THR A 1 122 ? -28.558 -2.018 16.326 1.00 94.69 122 THR A CA 1
ATOM 954 C C . THR A 1 122 ? -28.882 -3.324 15.613 1.00 94.69 122 THR A C 1
ATOM 956 O O . THR A 1 122 ? -29.699 -3.355 14.689 1.00 94.69 122 THR A O 1
ATOM 959 N N . PHE A 1 123 ? -28.256 -4.413 16.048 1.00 92.25 123 PHE A N 1
ATOM 960 C CA . PHE A 1 123 ? -28.546 -5.756 15.561 1.00 92.25 123 PHE A CA 1
ATOM 961 C C . PHE A 1 123 ? -29.902 -6.251 16.074 1.00 92.25 123 PHE A C 1
ATOM 963 O O . PHE A 1 123 ? -30.445 -5.752 17.058 1.00 92.25 123 PHE A O 1
ATOM 970 N N . LYS A 1 124 ? -30.450 -7.291 15.434 1.00 92.25 124 LYS A N 1
ATOM 971 C CA . LYS A 1 124 ? -31.715 -7.921 15.863 1.00 92.25 124 LYS A CA 1
ATOM 972 C C . LYS A 1 124 ? -31.658 -8.484 17.291 1.00 92.25 124 LYS A C 1
ATOM 974 O O . LYS A 1 124 ? -32.696 -8.625 17.923 1.00 92.25 124 LYS A O 1
ATOM 979 N N . SER A 1 125 ? -30.460 -8.800 17.772 1.00 92.56 125 SER A N 1
ATOM 980 C CA . SER A 1 125 ? -30.154 -9.222 19.143 1.00 92.56 125 SER A CA 1
ATOM 981 C C . SER A 1 125 ? -30.256 -8.093 20.177 1.00 92.56 125 SER A C 1
ATOM 983 O O . SER A 1 125 ? -30.283 -8.370 21.370 1.00 92.56 125 SER A O 1
ATOM 985 N N . GLY A 1 126 ? -30.327 -6.829 19.745 1.00 92.69 126 GLY A N 1
ATOM 986 C CA . GLY A 1 126 ? -30.352 -5.650 20.615 1.00 92.69 126 GLY A CA 1
ATOM 987 C C . GLY A 1 126 ? -28.976 -5.039 20.890 1.00 92.69 126 GLY A C 1
ATOM 988 O O . GLY A 1 126 ? -28.907 -3.936 21.430 1.00 92.69 126 GLY A O 1
ATOM 989 N N . GLU A 1 127 ? -27.884 -5.696 20.486 1.00 93.25 127 GLU A N 1
ATOM 990 C CA . GLU A 1 127 ? -26.541 -5.118 20.580 1.00 93.25 127 GLU A CA 1
ATOM 991 C C . GLU A 1 127 ? -26.380 -3.951 19.607 1.00 93.25 127 GLU A C 1
ATOM 993 O O . GLU A 1 127 ? -26.830 -4.005 18.459 1.00 93.25 127 GLU A O 1
ATOM 998 N N . LYS A 1 128 ? -25.705 -2.897 20.066 1.00 92.88 128 LYS A N 1
ATOM 999 C CA . LYS A 1 128 ? -25.457 -1.686 19.291 1.00 92.88 128 LYS A CA 1
ATOM 1000 C C . LYS A 1 128 ? -23.964 -1.523 19.045 1.00 92.88 128 LYS A C 1
ATOM 1002 O O . LYS A 1 128 ? -23.176 -1.651 19.977 1.00 92.88 128 LYS A O 1
ATOM 1007 N N . VAL A 1 129 ? -23.597 -1.221 17.805 1.00 91.75 129 VAL A N 1
ATOM 1008 C CA . VAL A 1 129 ? -22.214 -0.940 17.399 1.00 91.75 129 VAL A CA 1
ATOM 1009 C C . VAL A 1 129 ? -22.081 0.477 16.868 1.00 91.75 129 VAL A C 1
ATOM 1011 O O . VAL A 1 129 ? -23.028 1.027 16.301 1.00 91.75 129 VAL A O 1
ATOM 1014 N N . ASP A 1 130 ? -20.886 1.047 16.999 1.00 90.94 130 ASP A N 1
ATOM 1015 C CA . ASP A 1 130 ? -20.614 2.423 16.576 1.00 90.94 130 ASP A CA 1
ATOM 1016 C C . ASP A 1 130 ? -20.783 2.614 15.066 1.00 90.94 130 ASP A C 1
ATOM 1018 O O . ASP A 1 130 ? -21.308 3.635 14.612 1.00 90.94 130 ASP A O 1
ATOM 1022 N N . ALA A 1 131 ? -20.402 1.599 14.285 1.00 91.88 131 ALA A N 1
ATOM 1023 C CA . ALA A 1 131 ? -20.623 1.542 12.850 1.00 91.88 131 ALA A CA 1
ATOM 1024 C C . ALA A 1 131 ? -20.765 0.095 12.355 1.00 91.88 131 ALA A C 1
ATOM 1026 O O . ALA A 1 131 ? -20.026 -0.796 12.765 1.00 91.88 131 ALA A O 1
ATOM 1027 N N . ALA A 1 132 ? -21.685 -0.118 11.418 1.00 90.94 132 ALA A N 1
ATOM 1028 C CA . ALA A 1 132 ? -21.784 -1.320 10.603 1.00 90.94 132 ALA A CA 1
ATOM 1029 C C . ALA A 1 132 ? -21.410 -0.961 9.164 1.00 90.94 132 ALA A C 1
ATOM 1031 O O . ALA A 1 132 ? -21.980 -0.033 8.593 1.00 90.94 132 ALA A O 1
ATOM 1032 N N . ILE A 1 133 ? -20.444 -1.672 8.584 1.00 88.88 133 ILE A N 1
ATOM 1033 C CA . ILE A 1 133 ? -19.843 -1.326 7.291 1.00 88.88 133 ILE A CA 1
ATOM 1034 C C . ILE A 1 133 ? -19.931 -2.531 6.355 1.00 88.88 133 ILE A C 1
ATOM 1036 O O . ILE A 1 133 ? -19.611 -3.656 6.739 1.00 88.88 133 ILE A O 1
ATOM 1040 N N . LYS A 1 134 ? -20.319 -2.295 5.101 1.00 86.00 134 LYS A N 1
ATOM 1041 C CA . LYS A 1 134 ? -20.179 -3.261 4.009 1.00 86.00 134 LYS A CA 1
ATOM 1042 C C . LYS A 1 134 ? -18.753 -3.182 3.472 1.00 86.00 134 LYS A C 1
ATOM 1044 O O . LYS A 1 134 ? -18.466 -2.388 2.588 1.00 86.00 134 LYS A O 1
ATOM 1049 N N . TYR A 1 135 ? -17.860 -3.964 4.071 1.00 81.56 135 TYR A N 1
ATOM 1050 C CA . TYR A 1 135 ? -16.421 -3.871 3.813 1.00 81.56 135 TYR A CA 1
ATOM 1051 C C . TYR A 1 135 ? -15.955 -4.650 2.572 1.00 81.56 135 TYR A C 1
ATOM 1053 O O . TYR A 1 135 ? -15.039 -4.214 1.889 1.00 81.56 135 TYR A O 1
ATOM 1061 N N . ILE A 1 136 ? -16.584 -5.792 2.268 1.00 85.38 136 ILE A N 1
ATOM 1062 C CA . ILE A 1 136 ? -16.184 -6.670 1.155 1.00 85.38 136 ILE A CA 1
ATOM 1063 C C . ILE A 1 136 ? -17.054 -6.366 -0.071 1.00 85.38 136 ILE A C 1
ATOM 1065 O O . ILE A 1 136 ? -18.141 -6.925 -0.233 1.00 85.38 136 ILE A O 1
ATOM 1069 N N . LEU A 1 137 ? -16.564 -5.462 -0.913 1.00 83.75 137 LEU A N 1
ATOM 1070 C CA . LEU A 1 137 ? -17.153 -4.981 -2.166 1.00 83.75 137 LEU A CA 1
ATOM 1071 C C . LEU A 1 137 ? -16.120 -5.150 -3.290 1.00 83.75 137 LEU A C 1
ATOM 1073 O O . LEU A 1 137 ? -15.399 -4.216 -3.646 1.00 83.75 137 LEU A O 1
ATOM 1077 N N . THR A 1 138 ? -15.954 -6.373 -3.791 1.00 83.75 138 THR A N 1
ATOM 1078 C CA . THR A 1 138 ? -14.893 -6.700 -4.766 1.00 83.75 138 THR A CA 1
ATOM 1079 C C . THR A 1 138 ? -15.071 -5.962 -6.093 1.00 83.75 138 THR A C 1
ATOM 1081 O O . THR A 1 138 ? -14.092 -5.609 -6.741 1.00 83.75 138 THR A O 1
ATOM 1084 N N . GLU A 1 139 ? -16.316 -5.663 -6.471 1.00 83.31 139 GLU A N 1
ATOM 1085 C CA . GLU A 1 139 ? -16.652 -4.845 -7.647 1.00 83.31 139 GLU A CA 1
ATOM 1086 C C . GLU A 1 139 ? -16.208 -3.379 -7.498 1.00 83.31 139 GLU A C 1
ATOM 1088 O O . GLU A 1 139 ? -15.971 -2.699 -8.491 1.00 83.31 139 GLU A O 1
ATOM 1093 N N . GLU A 1 140 ? -16.036 -2.911 -6.259 1.00 80.38 140 GLU A N 1
ATOM 1094 C CA . GLU A 1 140 ? -15.554 -1.566 -5.923 1.00 80.38 140 GLU A CA 1
ATOM 1095 C C . GLU A 1 140 ? -14.047 -1.556 -5.589 1.00 80.38 140 GLU A C 1
ATOM 1097 O O . GLU A 1 140 ? -13.527 -0.572 -5.069 1.00 80.38 140 GLU A O 1
ATOM 1102 N N . GLY A 1 141 ? -13.323 -2.644 -5.886 1.00 76.19 141 GLY A N 1
ATOM 1103 C CA . GLY A 1 141 ? -11.863 -2.717 -5.746 1.00 76.19 141 GLY A CA 1
ATOM 1104 C C . GLY A 1 141 ? -11.350 -3.087 -4.352 1.00 76.19 141 GLY A C 1
ATOM 1105 O O . GLY A 1 141 ? -10.152 -2.977 -4.094 1.00 76.19 141 GLY A O 1
ATOM 1106 N N . THR A 1 142 ? -12.222 -3.538 -3.447 1.00 84.12 142 THR A N 1
ATOM 1107 C CA . THR A 1 142 ? -11.779 -4.116 -2.166 1.00 84.12 142 THR A CA 1
ATOM 1108 C C . THR A 1 142 ? -11.284 -5.553 -2.345 1.00 84.12 142 THR A C 1
ATOM 1110 O O . THR A 1 142 ? -11.665 -6.254 -3.286 1.00 84.12 142 THR A O 1
ATOM 1113 N N . ILE A 1 143 ? -10.440 -6.003 -1.418 1.00 84.00 143 ILE A N 1
ATOM 1114 C CA . ILE A 1 143 ? -10.049 -7.411 -1.309 1.00 84.00 143 ILE A CA 1
ATOM 1115 C C . ILE A 1 143 ? -11.251 -8.276 -0.904 1.00 84.00 143 ILE A C 1
ATOM 1117 O O . ILE A 1 143 ? -12.193 -7.811 -0.262 1.00 84.00 143 ILE A O 1
ATOM 1121 N N . ASP A 1 144 ? -11.222 -9.554 -1.264 1.00 88.75 144 ASP A N 1
ATOM 1122 C CA . ASP A 1 144 ? -12.329 -10.489 -1.064 1.00 88.75 144 ASP A CA 1
ATOM 1123 C C . ASP A 1 144 ? -12.443 -11.036 0.369 1.00 88.75 144 ASP A C 1
ATOM 1125 O O . ASP A 1 144 ? -13.294 -11.885 0.622 1.00 88.75 144 ASP A O 1
ATOM 1129 N N . TYR A 1 145 ? -11.657 -10.517 1.317 1.00 89.94 145 TYR A N 1
ATOM 1130 C CA . TYR A 1 145 ? -11.700 -10.872 2.735 1.00 89.94 145 TYR A CA 1
ATOM 1131 C C . TYR A 1 145 ? -11.574 -9.651 3.656 1.00 89.94 145 TYR A C 1
ATOM 1133 O O . TYR A 1 145 ? -10.946 -8.648 3.326 1.00 89.94 145 TYR A O 1
ATOM 1141 N N . ALA A 1 146 ? -12.143 -9.746 4.857 1.00 91.62 146 ALA A N 1
ATOM 1142 C CA . ALA A 1 146 ? -12.009 -8.746 5.912 1.00 91.62 146 ALA A CA 1
ATOM 1143 C C . ALA A 1 146 ? -11.118 -9.270 7.043 1.00 91.62 146 ALA A C 1
ATOM 1145 O O . ALA A 1 146 ? -11.328 -10.377 7.536 1.00 91.62 146 ALA A O 1
ATOM 1146 N N . LEU A 1 147 ? -10.154 -8.464 7.492 1.00 92.38 147 LEU A N 1
ATOM 1147 C CA . LEU A 1 147 ? -9.336 -8.788 8.661 1.00 92.38 147 LEU A CA 1
ATOM 1148 C C . LEU A 1 147 ? -10.067 -8.352 9.936 1.00 92.38 147 LEU A C 1
ATOM 1150 O O . LEU A 1 147 ? -10.313 -7.164 10.139 1.00 92.38 147 LEU A O 1
ATOM 1154 N N . MET A 1 148 ? -10.405 -9.304 10.804 1.00 93.56 148 MET A N 1
ATOM 1155 C CA . MET A 1 148 ? -10.998 -9.023 12.111 1.00 93.56 148 MET A CA 1
ATOM 1156 C C . MET A 1 148 ? -9.901 -8.979 13.169 1.00 93.56 148 MET A C 1
ATOM 1158 O O . MET A 1 148 ? -9.402 -10.016 13.601 1.00 93.56 148 MET A O 1
ATOM 1162 N N . TYR A 1 149 ? -9.539 -7.771 13.591 1.00 95.69 149 TYR A N 1
ATOM 1163 C CA . TYR A 1 149 ? -8.507 -7.570 14.599 1.00 95.69 149 TYR A CA 1
ATOM 1164 C C . TYR A 1 149 ? -8.995 -7.937 16.005 1.00 95.69 149 TYR A C 1
ATOM 1166 O O . TYR A 1 149 ? -9.966 -7.374 16.510 1.00 95.69 149 TYR A O 1
ATOM 1174 N N . VAL A 1 150 ? -8.279 -8.855 16.647 1.00 96.50 150 VAL A N 1
ATOM 1175 C CA . VAL A 1 150 ? -8.486 -9.308 18.020 1.00 96.50 150 VAL A CA 1
ATOM 1176 C C . VAL A 1 150 ? -7.286 -8.833 18.846 1.00 96.50 150 VAL A C 1
ATOM 1178 O O . VAL A 1 150 ? -6.214 -9.424 18.746 1.00 96.50 150 VAL A O 1
ATOM 1181 N N . PRO A 1 151 ? -7.424 -7.774 19.666 1.00 95.75 151 PRO A N 1
ATOM 1182 C CA . PRO A 1 151 ? -6.281 -7.128 20.321 1.00 95.75 151 PRO A CA 1
ATOM 1183 C C . PRO A 1 151 ? -5.533 -8.003 21.334 1.00 95.75 151 PRO A C 1
ATOM 1185 O O . PRO A 1 151 ? -4.383 -7.720 21.660 1.00 95.75 151 PRO A O 1
ATOM 1188 N N . ASN A 1 152 ? -6.198 -9.022 21.880 1.00 96.69 152 ASN A N 1
ATOM 1189 C CA . ASN A 1 152 ? -5.636 -9.911 22.887 1.00 96.69 152 ASN A CA 1
ATOM 1190 C C . ASN A 1 152 ? -5.266 -11.258 22.254 1.00 96.69 152 ASN A C 1
ATOM 1192 O O . ASN A 1 152 ? -6.135 -11.958 21.736 1.00 96.69 152 ASN A O 1
ATOM 1196 N N . GLU A 1 153 ? -3.990 -11.630 22.351 1.00 96.00 153 GLU A N 1
ATOM 1197 C CA . GLU A 1 153 ? -3.461 -12.850 21.736 1.00 96.00 153 GLU A CA 1
ATOM 1198 C C . GLU A 1 153 ? -4.138 -14.124 22.268 1.00 96.00 153 GLU A C 1
ATOM 1200 O O . GLU A 1 153 ? -4.463 -15.020 21.495 1.00 96.00 153 GLU A O 1
ATOM 1205 N N . ALA A 1 154 ? -4.411 -14.199 23.574 1.00 96.31 154 ALA A N 1
ATOM 1206 C CA . ALA A 1 154 ? -5.053 -15.369 24.171 1.00 96.31 154 ALA A CA 1
ATOM 1207 C C . ALA A 1 154 ? -6.488 -15.546 23.652 1.00 96.31 154 ALA A C 1
ATOM 1209 O O . ALA A 1 154 ? -6.874 -16.648 23.281 1.00 96.31 154 ALA A O 1
ATOM 1210 N N . ILE A 1 155 ? -7.252 -14.453 23.540 1.00 95.19 155 ILE A N 1
ATOM 1211 C CA . ILE A 1 155 ? -8.607 -14.494 22.964 1.00 95.19 155 ILE A CA 1
ATOM 1212 C C . ILE A 1 155 ? -8.557 -14.899 21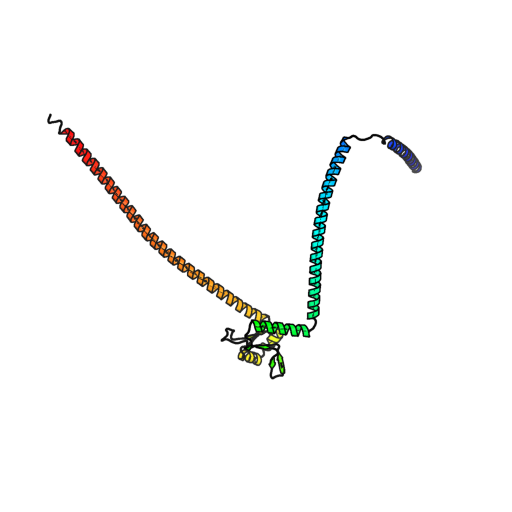.487 1.00 95.19 155 ILE A C 1
ATOM 1214 O O . ILE A 1 155 ? -9.393 -15.680 21.039 1.00 95.19 155 ILE A O 1
ATOM 1218 N N . TYR A 1 156 ? -7.578 -14.399 20.727 1.00 96.12 156 TYR A N 1
ATOM 1219 C CA . TYR A 1 156 ? -7.382 -14.816 19.339 1.00 96.12 156 TYR A CA 1
ATOM 1220 C C . TYR A 1 156 ? -7.185 -16.334 19.230 1.00 96.12 156 TYR A C 1
ATOM 1222 O O . TYR A 1 156 ? -7.859 -16.963 18.414 1.00 96.12 156 TYR A O 1
ATOM 1230 N N . TYR A 1 157 ? -6.330 -16.924 20.075 1.00 95.56 157 TYR A N 1
ATOM 1231 C CA . TYR A 1 157 ? -6.104 -18.372 20.086 1.00 95.56 157 TYR A CA 1
ATOM 1232 C C . TYR A 1 157 ? -7.380 -19.165 20.381 1.00 95.56 157 TYR A C 1
ATOM 1234 O O . TYR A 1 157 ? -7.641 -20.158 19.706 1.00 95.56 157 TYR A O 1
ATOM 1242 N N . GLU A 1 158 ? -8.205 -18.713 21.325 1.00 95.44 158 GLU A N 1
ATOM 1243 C CA . GLU A 1 158 ? -9.502 -19.345 21.607 1.00 95.44 158 GLU A CA 1
ATOM 1244 C C . GLU A 1 158 ? -10.457 -19.281 20.401 1.00 95.44 158 GLU A C 1
ATOM 1246 O O . GLU A 1 158 ? -11.161 -20.248 20.109 1.00 95.44 158 GLU A O 1
ATOM 1251 N N . ILE A 1 159 ? -10.461 -18.168 19.656 1.00 93.88 159 ILE A N 1
ATOM 1252 C CA . ILE A 1 159 ? -11.302 -18.004 18.460 1.00 93.88 159 ILE A CA 1
ATOM 1253 C C . ILE A 1 159 ? -10.861 -18.953 17.344 1.00 93.88 159 ILE A C 1
ATOM 1255 O O . ILE A 1 159 ? -11.703 -19.639 16.768 1.00 93.88 159 ILE A O 1
ATOM 1259 N N . VAL A 1 160 ? -9.564 -18.996 17.022 1.00 94.25 160 VAL A N 1
ATOM 1260 C CA . VAL A 1 160 ? -9.070 -19.797 15.886 1.00 94.25 160 VAL A CA 1
ATOM 1261 C C . VAL A 1 160 ? -9.034 -21.296 16.176 1.00 94.25 160 VAL A C 1
ATOM 1263 O O . VAL A 1 160 ? -9.141 -22.088 15.245 1.00 94.25 160 VAL A O 1
ATOM 1266 N N . ASN A 1 161 ? -8.935 -21.699 17.447 1.00 96.12 161 ASN A N 1
ATOM 1267 C CA . ASN A 1 161 ? -9.025 -23.108 17.843 1.00 96.12 161 ASN A CA 1
ATOM 1268 C C . ASN A 1 161 ? -10.473 -23.614 17.937 1.00 96.12 161 ASN A C 1
ATOM 1270 O O . ASN A 1 161 ? -10.705 -24.822 17.996 1.00 96.12 161 ASN A O 1
ATOM 1274 N N . ASN A 1 162 ? -11.464 -22.719 17.928 1.00 96.50 162 ASN A N 1
ATOM 1275 C CA . ASN A 1 162 ? -12.864 -23.103 17.830 1.00 96.50 162 ASN A CA 1
ATOM 1276 C C . ASN A 1 162 ? -13.258 -23.283 16.360 1.00 96.50 162 ASN A C 1
ATOM 1278 O O . ASN A 1 162 ? -13.571 -22.321 15.658 1.00 96.50 162 ASN A O 1
ATOM 1282 N N . GLN A 1 163 ? -13.292 -24.535 15.909 1.00 94.94 163 GLN A N 1
ATOM 1283 C CA . GLN A 1 163 ? -13.537 -24.865 14.506 1.00 94.94 163 GLN A CA 1
ATOM 1284 C C . GLN A 1 163 ? -14.863 -24.310 13.965 1.00 94.94 163 GLN A C 1
ATOM 1286 O O . GLN A 1 163 ? -14.886 -23.744 12.880 1.00 94.94 163 GLN A O 1
ATOM 1291 N N . ASN A 1 164 ? -15.946 -24.357 14.748 1.00 96.06 164 ASN A N 1
ATOM 1292 C CA . ASN A 1 164 ? -17.237 -23.808 14.321 1.00 96.06 164 ASN A CA 1
ATOM 1293 C C . ASN A 1 164 ? -17.171 -22.291 14.083 1.00 96.06 164 ASN A C 1
ATOM 1295 O O . ASN A 1 164 ? -17.774 -21.786 13.136 1.00 96.06 164 ASN A O 1
ATOM 1299 N N . LEU A 1 165 ? -16.454 -21.555 14.941 1.00 94.06 165 LEU A N 1
ATOM 1300 C CA . LEU A 1 165 ? -16.269 -20.111 14.782 1.00 94.06 165 LEU A CA 1
ATOM 1301 C C . LEU A 1 165 ? -15.342 -19.789 13.613 1.00 94.06 165 LEU A C 1
ATOM 1303 O O . LEU A 1 165 ? -15.634 -18.866 12.853 1.00 94.06 165 LEU A O 1
ATOM 1307 N N . PHE A 1 166 ? -14.258 -20.548 13.458 1.00 92.00 166 PHE A N 1
ATOM 1308 C CA . PHE A 1 166 ? -13.314 -20.368 12.363 1.00 92.00 166 PHE A CA 1
ATOM 1309 C C . PHE A 1 166 ? -13.975 -20.630 11.003 1.00 92.00 166 PHE A C 1
ATOM 1311 O O . PHE A 1 166 ? -13.893 -19.790 10.108 1.00 92.00 166 PHE A O 1
ATOM 1318 N N . ASP A 1 167 ? -14.726 -21.726 10.880 1.00 94.31 167 ASP A N 1
ATOM 1319 C CA . ASP A 1 167 ? -15.466 -22.078 9.667 1.00 94.31 167 ASP A CA 1
ATOM 1320 C C . ASP A 1 167 ? -16.571 -21.055 9.372 1.00 94.31 167 ASP A C 1
ATOM 1322 O O . ASP A 1 167 ? -16.747 -20.625 8.227 1.00 94.31 167 ASP A O 1
ATOM 1326 N N . TYR A 1 168 ? -17.292 -20.597 10.404 1.00 95.12 168 TYR A N 1
ATOM 1327 C CA . TYR A 1 168 ? -18.277 -19.528 10.255 1.00 95.12 168 TYR A CA 1
ATOM 1328 C C . TYR A 1 168 ? -17.630 -18.235 9.746 1.00 95.12 168 TYR A C 1
ATOM 1330 O O . TYR A 1 168 ? -18.113 -17.664 8.765 1.00 95.12 168 TYR A O 1
ATOM 1338 N N . ALA A 1 169 ? -16.528 -17.793 10.360 1.00 94.12 169 ALA A N 1
ATOM 1339 C CA . ALA A 1 169 ? -15.790 -16.607 9.935 1.00 94.12 169 ALA A CA 1
ATOM 1340 C C . ALA A 1 169 ? -15.303 -16.751 8.484 1.00 94.12 169 ALA A C 1
ATOM 1342 O O . ALA A 1 169 ? -15.567 -15.871 7.661 1.00 94.12 169 ALA A O 1
ATOM 1343 N N . GLY A 1 170 ? -14.729 -17.905 8.132 1.00 92.31 170 GLY A N 1
ATOM 1344 C CA . GLY A 1 170 ? -14.311 -18.237 6.770 1.00 92.31 170 GLY A CA 1
ATOM 1345 C C . GLY A 1 170 ? -15.460 -18.174 5.761 1.00 92.31 170 GLY A C 1
ATOM 1346 O O . GLY A 1 170 ? -15.327 -17.534 4.718 1.00 92.31 170 GLY A O 1
ATOM 1347 N N . SER A 1 171 ? -16.636 -18.720 6.093 1.00 94.50 171 SER A N 1
ATOM 1348 C CA . SER A 1 171 ? -17.835 -18.640 5.237 1.00 94.50 171 SER A CA 1
ATOM 1349 C C . SER A 1 171 ? -18.322 -17.201 5.010 1.00 94.50 171 SER A C 1
ATOM 1351 O O . SER A 1 171 ? -18.955 -16.896 3.997 1.00 94.50 171 SER A O 1
ATOM 1353 N N . LYS A 1 172 ? -18.017 -16.294 5.947 1.00 92.44 172 LYS A N 1
ATOM 1354 C CA . LYS A 1 172 ? -18.282 -14.853 5.839 1.00 92.44 172 LYS A CA 1
ATOM 1355 C C . LYS A 1 172 ? -17.129 -14.078 5.207 1.00 92.44 172 LYS A C 1
ATOM 1357 O O . LYS A 1 172 ? -17.254 -12.864 5.059 1.00 92.44 172 LYS A O 1
ATOM 1362 N N . ARG A 1 173 ? -16.055 -14.762 4.795 1.00 93.69 173 ARG A N 1
ATOM 1363 C CA . ARG A 1 173 ? -14.808 -14.174 4.285 1.00 93.69 173 ARG A CA 1
ATOM 1364 C C . ARG A 1 173 ? -14.163 -13.231 5.306 1.00 93.69 173 ARG A C 1
ATOM 1366 O O . ARG A 1 173 ? -13.608 -12.193 4.962 1.00 93.69 173 ARG A O 1
ATOM 1373 N N . VAL A 1 174 ? -14.275 -13.577 6.584 1.00 93.81 174 VAL A N 1
ATOM 1374 C CA . VAL A 1 174 ? -13.663 -12.860 7.701 1.00 93.81 174 VAL A CA 1
ATOM 1375 C C . VAL A 1 174 ? -12.506 -13.694 8.223 1.00 93.81 174 VAL A C 1
ATOM 1377 O O . VAL A 1 174 ? -12.685 -14.856 8.578 1.00 93.81 174 VAL A O 1
ATOM 1380 N N . LEU A 1 175 ? -11.327 -13.089 8.292 1.00 93.69 175 LEU A N 1
ATOM 1381 C CA . LEU A 1 175 ? -10.120 -13.710 8.808 1.00 93.69 175 LEU A CA 1
ATOM 1382 C C . LEU A 1 175 ? -9.764 -13.079 10.160 1.00 93.69 175 LEU A C 1
ATOM 1384 O O . LEU A 1 175 ? -9.382 -11.904 10.195 1.00 93.69 175 LEU A O 1
ATOM 1388 N N . PRO A 1 176 ? -9.889 -13.814 11.277 1.00 95.50 176 PRO A N 1
ATOM 1389 C CA . PRO A 1 176 ? -9.399 -13.347 12.566 1.00 95.50 176 PRO A CA 1
ATOM 1390 C C . PRO A 1 176 ? -7.888 -13.116 12.506 1.00 95.50 176 PRO A C 1
ATOM 1392 O O . PRO A 1 176 ? -7.153 -13.939 11.963 1.00 95.50 176 PRO A O 1
ATOM 1395 N N . VAL A 1 177 ? -7.422 -12.013 13.085 1.00 96.25 177 VAL A N 1
ATOM 1396 C CA . VAL A 1 177 ? -5.998 -11.685 13.212 1.00 96.25 177 VAL A CA 1
ATOM 1397 C C . VAL A 1 177 ? -5.706 -11.090 14.585 1.00 96.25 177 VAL A C 1
ATOM 1399 O O . VAL A 1 177 ? -6.493 -10.328 15.134 1.00 96.25 177 VAL A O 1
ATOM 1402 N N . SER A 1 178 ? -4.551 -11.428 15.130 1.00 97.38 178 SER A N 1
ATOM 1403 C CA . SER A 1 178 ? -3.958 -10.911 16.362 1.00 97.38 178 SER A CA 1
ATOM 1404 C C . SER A 1 178 ? -2.962 -9.776 16.077 1.00 97.38 178 SER A C 1
ATOM 1406 O O . SER A 1 178 ? -2.622 -9.563 14.912 1.00 97.38 178 SER A O 1
ATOM 1408 N N . PRO A 1 179 ? -2.430 -9.054 17.083 1.00 97.25 179 PRO A N 1
ATOM 1409 C CA . PRO A 1 179 ? -1.338 -8.096 16.883 1.00 97.25 179 PRO A CA 1
ATOM 1410 C C . PRO A 1 179 ? -0.171 -8.663 16.066 1.00 97.25 179 PRO A C 1
ATOM 1412 O O . PRO A 1 179 ? 0.310 -8.013 15.134 1.00 97.25 179 PRO A O 1
ATOM 1415 N N . THR A 1 180 ? 0.253 -9.894 16.368 1.00 95.56 180 THR A N 1
ATOM 1416 C CA . THR A 1 180 ? 1.380 -10.535 15.683 1.00 95.56 180 THR A CA 1
ATOM 1417 C C . THR A 1 180 ? 1.026 -10.935 14.254 1.00 95.56 180 THR A C 1
ATOM 1419 O O . THR A 1 180 ? 1.779 -10.641 13.323 1.00 95.56 180 THR A O 1
ATOM 1422 N N . THR A 1 181 ? -0.124 -11.581 14.049 1.00 95.25 181 THR A N 1
ATOM 1423 C CA . THR A 1 181 ? -0.520 -12.038 12.707 1.00 95.25 181 THR A CA 1
ATOM 1424 C C . THR A 1 181 ? -0.936 -10.876 11.810 1.00 95.25 181 THR A C 1
ATOM 1426 O O . THR A 1 181 ? -0.554 -10.851 10.643 1.00 95.25 181 THR A O 1
ATOM 1429 N N . PHE A 1 182 ? -1.611 -9.856 12.343 1.00 95.50 182 PHE A N 1
ATOM 1430 C CA . PHE A 1 182 ? -1.943 -8.636 11.608 1.00 95.50 182 PHE A CA 1
ATOM 1431 C C . PHE A 1 182 ? -0.688 -7.924 11.098 1.00 95.50 182 PHE A C 1
ATOM 1433 O O . PHE A 1 182 ? -0.633 -7.550 9.927 1.00 95.50 182 PHE A O 1
ATOM 1440 N N . TYR A 1 183 ? 0.350 -7.803 11.935 1.00 94.31 183 TYR A N 1
ATOM 1441 C CA . TYR A 1 183 ? 1.636 -7.255 11.505 1.00 94.31 183 TYR A CA 1
ATOM 1442 C C . TYR A 1 183 ? 2.256 -8.071 10.362 1.00 94.31 183 TYR A C 1
ATOM 1444 O O . TYR A 1 183 ? 2.747 -7.491 9.392 1.00 94.31 183 TYR A O 1
ATOM 1452 N N . ALA A 1 184 ? 2.199 -9.404 10.435 1.00 94.44 184 ALA A N 1
ATOM 1453 C CA . ALA A 1 184 ? 2.706 -10.271 9.374 1.00 94.44 184 ALA A CA 1
ATOM 1454 C C . ALA A 1 184 ? 1.951 -10.070 8.047 1.00 94.44 184 ALA A C 1
ATOM 1456 O O . ALA A 1 184 ? 2.591 -9.892 7.009 1.00 94.44 184 ALA A O 1
ATOM 1457 N N . TYR A 1 185 ? 0.613 -10.023 8.077 1.00 92.75 185 TYR A N 1
ATOM 1458 C CA . TYR A 1 185 ? -0.203 -9.740 6.891 1.00 92.75 185 TYR A CA 1
ATOM 1459 C C . TYR A 1 185 ? 0.098 -8.360 6.310 1.00 92.75 185 TYR A C 1
ATOM 1461 O O . TYR A 1 185 ? 0.328 -8.236 5.108 1.00 92.75 185 TYR A O 1
ATOM 1469 N N . LEU A 1 186 ? 0.156 -7.326 7.153 1.00 91.75 186 LEU A N 1
ATOM 1470 C CA . LEU A 1 186 ? 0.461 -5.971 6.707 1.00 91.75 186 LEU A CA 1
ATOM 1471 C C . LEU A 1 186 ? 1.849 -5.900 6.063 1.00 91.75 186 LEU A C 1
ATOM 1473 O O . LEU A 1 186 ? 2.006 -5.310 4.998 1.00 91.75 186 LEU A O 1
ATOM 1477 N N . ARG A 1 187 ? 2.848 -6.553 6.666 1.00 93.38 187 ARG A N 1
ATOM 1478 C CA . ARG A 1 187 ? 4.200 -6.629 6.110 1.00 93.38 187 ARG A CA 1
ATOM 1479 C C . ARG A 1 187 ? 4.224 -7.348 4.763 1.00 93.38 187 ARG A C 1
ATOM 1481 O O . ARG A 1 187 ? 4.884 -6.866 3.850 1.00 93.38 187 ARG A O 1
ATOM 1488 N N . ALA A 1 188 ? 3.494 -8.452 4.616 1.00 92.88 188 ALA A N 1
ATOM 1489 C CA . ALA A 1 188 ? 3.389 -9.159 3.341 1.00 92.88 188 ALA A CA 1
ATOM 1490 C C . ALA A 1 188 ? 2.741 -8.284 2.251 1.00 92.88 188 ALA A C 1
ATOM 1492 O O . ALA A 1 188 ? 3.244 -8.228 1.129 1.00 92.88 188 ALA A O 1
ATOM 1493 N N . ILE A 1 189 ? 1.679 -7.547 2.593 1.00 90.12 189 ILE A N 1
ATOM 1494 C CA . ILE A 1 189 ? 1.018 -6.597 1.683 1.00 90.12 189 ILE A CA 1
ATOM 1495 C C . ILE A 1 189 ? 1.986 -5.476 1.275 1.00 90.12 189 ILE A C 1
ATOM 1497 O O . ILE A 1 189 ? 2.118 -5.179 0.088 1.00 90.12 189 ILE A O 1
ATOM 1501 N N . LEU A 1 190 ? 2.715 -4.890 2.231 1.00 92.31 190 LEU A N 1
ATOM 1502 C CA . LEU A 1 190 ? 3.710 -3.848 1.957 1.00 92.31 190 LEU A CA 1
ATOM 1503 C C . LEU A 1 190 ? 4.828 -4.352 1.039 1.00 92.31 190 LEU A C 1
ATOM 1505 O O . LEU A 1 190 ? 5.143 -3.698 0.046 1.00 92.31 190 LEU A O 1
ATOM 1509 N N . MET A 1 191 ? 5.371 -5.541 1.315 1.00 93.81 191 MET A N 1
ATOM 1510 C CA . MET A 1 191 ? 6.388 -6.169 0.466 1.00 93.81 191 MET A CA 1
ATOM 1511 C C . MET A 1 191 ? 5.866 -6.442 -0.951 1.00 93.81 191 MET A C 1
ATOM 1513 O O . MET A 1 191 ? 6.608 -6.274 -1.916 1.00 93.81 191 MET A O 1
ATOM 1517 N N . SER A 1 192 ? 4.591 -6.818 -1.102 1.00 91.56 192 SER A N 1
ATOM 1518 C CA . SER A 1 192 ? 3.969 -6.991 -2.421 1.00 91.56 192 SER A CA 1
ATOM 1519 C C . SER A 1 192 ? 3.925 -5.676 -3.205 1.00 91.56 192 SER A C 1
ATOM 1521 O O . SER A 1 192 ? 4.311 -5.644 -4.373 1.00 91.56 192 SER A O 1
ATOM 1523 N N . PHE A 1 193 ? 3.530 -4.571 -2.566 1.00 90.75 193 PHE A N 1
ATOM 1524 C CA . PHE A 1 193 ? 3.515 -3.256 -3.213 1.00 90.75 193 PHE A CA 1
ATOM 1525 C C . PHE A 1 193 ? 4.914 -2.739 -3.559 1.00 90.75 193 PHE A C 1
ATOM 1527 O O . PHE A 1 193 ? 5.097 -2.140 -4.619 1.00 90.75 193 PHE A O 1
ATOM 1534 N N . GLU A 1 194 ? 5.912 -2.975 -2.706 1.00 93.62 194 GLU A N 1
ATOM 1535 C CA . GLU A 1 194 ? 7.312 -2.674 -3.030 1.00 93.62 194 GLU A CA 1
ATOM 1536 C C . GLU A 1 194 ? 7.793 -3.496 -4.231 1.00 93.62 194 GLU A C 1
ATOM 1538 O O . GLU A 1 194 ? 8.370 -2.935 -5.164 1.00 93.62 194 GLU A O 1
ATOM 1543 N N . GLY A 1 195 ? 7.472 -4.793 -4.265 1.00 94.31 195 GLY A N 1
ATOM 1544 C CA . GLY A 1 195 ? 7.762 -5.671 -5.398 1.00 94.31 195 GLY A CA 1
ATOM 1545 C C . GLY A 1 195 ? 7.158 -5.171 -6.713 1.00 94.31 195 GLY A C 1
ATOM 1546 O O . GLY A 1 195 ? 7.865 -5.101 -7.716 1.00 94.31 195 GLY A O 1
ATOM 1547 N N . GLN A 1 196 ? 5.892 -4.735 -6.705 1.00 92.62 196 GLN A N 1
ATOM 1548 C CA . GLN A 1 196 ? 5.231 -4.172 -7.893 1.00 92.62 196 GLN A CA 1
ATOM 1549 C C . GLN A 1 196 ? 5.913 -2.891 -8.398 1.00 92.62 196 GLN A C 1
ATOM 1551 O O . GLN A 1 196 ? 6.073 -2.700 -9.605 1.00 92.62 196 GLN A O 1
ATOM 1556 N N . LYS A 1 197 ? 6.355 -2.008 -7.491 1.00 93.44 197 LYS A N 1
ATOM 1557 C CA . LYS A 1 197 ? 7.107 -0.799 -7.872 1.00 93.44 197 LYS A CA 1
ATOM 1558 C C . LYS A 1 197 ? 8.453 -1.149 -8.505 1.00 93.44 197 LYS A C 1
ATOM 1560 O O . LYS A 1 197 ? 8.811 -0.559 -9.523 1.00 93.44 197 LYS A O 1
ATOM 1565 N N . ILE A 1 198 ? 9.170 -2.112 -7.926 1.00 95.75 198 ILE A N 1
ATOM 1566 C CA . ILE A 1 198 ? 10.444 -2.603 -8.465 1.00 95.75 198 ILE A CA 1
ATOM 1567 C C . ILE A 1 198 ? 10.233 -3.210 -9.857 1.00 95.75 198 ILE A C 1
ATOM 1569 O O . ILE A 1 198 ? 11.001 -2.914 -10.769 1.00 95.75 198 ILE A O 1
ATOM 1573 N N . GLU A 1 199 ? 9.181 -4.007 -10.053 1.00 95.69 199 GLU A N 1
ATOM 1574 C CA . GLU A 1 199 ? 8.843 -4.592 -11.356 1.00 95.69 199 GLU A CA 1
ATOM 1575 C C . GLU A 1 199 ? 8.591 -3.512 -12.419 1.00 95.69 199 GLU A C 1
ATOM 1577 O O . GLU A 1 199 ? 9.147 -3.574 -13.520 1.00 95.69 199 GLU A O 1
ATOM 1582 N N . ALA A 1 200 ? 7.798 -2.489 -12.083 1.00 95.25 200 ALA A N 1
ATOM 1583 C CA . ALA A 1 200 ? 7.508 -1.381 -12.987 1.00 95.25 200 ALA A CA 1
ATOM 1584 C C . ALA A 1 200 ? 8.789 -0.640 -13.412 1.00 95.25 200 ALA A C 1
ATOM 1586 O O . ALA A 1 200 ? 9.008 -0.416 -14.605 1.00 95.25 200 ALA A O 1
ATOM 1587 N N . GLN A 1 201 ? 9.669 -0.331 -12.456 1.00 95.19 201 GLN A N 1
ATOM 1588 C CA . GLN A 1 201 ? 10.959 0.308 -12.727 1.00 95.19 201 GLN A CA 1
ATOM 1589 C C . GLN A 1 201 ? 11.890 -0.589 -13.550 1.00 95.19 201 GLN A C 1
ATOM 1591 O O . GLN A 1 201 ? 12.519 -0.131 -14.502 1.00 95.19 201 GLN A O 1
ATOM 1596 N N . ALA A 1 202 ? 11.955 -1.885 -13.241 1.00 96.62 202 ALA A N 1
ATOM 1597 C CA . ALA A 1 202 ? 12.756 -2.838 -14.002 1.00 96.62 202 ALA A CA 1
ATOM 1598 C C . ALA A 1 202 ? 12.303 -2.904 -15.469 1.00 96.62 202 ALA A C 1
ATOM 1600 O O . ALA A 1 202 ? 13.133 -2.937 -16.380 1.00 96.62 202 ALA A O 1
ATOM 1601 N N . LYS A 1 203 ? 10.989 -2.860 -15.721 1.00 96.94 203 LYS A N 1
ATOM 1602 C CA . LYS A 1 203 ? 10.428 -2.826 -17.077 1.00 96.94 203 LYS A CA 1
ATOM 1603 C C . LYS A 1 203 ? 10.837 -1.564 -17.840 1.00 96.94 203 LYS A C 1
ATOM 1605 O O . LYS A 1 203 ? 11.168 -1.654 -19.025 1.00 96.94 203 LYS A O 1
ATOM 1610 N N . GLU A 1 204 ? 10.852 -0.413 -17.174 1.00 96.88 204 GLU A N 1
ATOM 1611 C CA . GLU A 1 204 ? 11.318 0.853 -17.748 1.00 96.88 204 GLU A CA 1
ATOM 1612 C C . GLU A 1 204 ? 12.817 0.806 -18.091 1.00 96.88 204 GLU A C 1
ATOM 1614 O O . GLU A 1 204 ? 13.213 1.150 -19.208 1.00 96.88 204 GLU A O 1
ATOM 1619 N N . ILE A 1 205 ? 13.646 0.281 -17.182 1.00 97.25 205 ILE A N 1
ATOM 1620 C CA . ILE A 1 205 ? 15.084 0.078 -17.410 1.00 97.25 205 ILE A CA 1
ATOM 1621 C C . ILE A 1 205 ? 15.313 -0.837 -18.620 1.00 97.25 205 ILE A C 1
ATOM 1623 O O . ILE A 1 205 ? 16.079 -0.494 -19.520 1.00 97.25 205 ILE A O 1
ATOM 1627 N N . LEU A 1 206 ? 14.622 -1.980 -18.692 1.00 97.19 206 LEU A N 1
ATOM 1628 C CA . LEU A 1 206 ? 14.744 -2.916 -19.814 1.00 97.19 206 LEU A CA 1
ATOM 1629 C C . LEU A 1 206 ? 14.301 -2.295 -21.145 1.00 97.19 206 LEU A C 1
ATOM 1631 O O . LEU A 1 206 ? 14.908 -2.566 -22.182 1.00 97.19 206 LEU A O 1
ATOM 1635 N N . SER A 1 207 ? 13.262 -1.457 -21.133 1.00 97.62 207 SER A N 1
ATOM 1636 C CA . SER A 1 207 ? 12.837 -0.699 -22.313 1.00 97.62 207 SER A CA 1
ATOM 1637 C C . SER A 1 207 ? 13.943 0.244 -22.794 1.00 97.62 207 SER A C 1
ATOM 1639 O O . SER A 1 207 ? 14.295 0.237 -23.976 1.00 97.62 207 SER A O 1
ATOM 1641 N N . SER A 1 208 ? 14.545 0.997 -21.874 1.00 97.25 208 SER A N 1
ATOM 1642 C CA . SER A 1 208 ? 15.655 1.906 -22.172 1.00 97.25 208 SER A CA 1
ATOM 1643 C C . SER A 1 208 ? 16.883 1.163 -22.707 1.00 97.25 208 SER A C 1
ATOM 1645 O O . SER A 1 208 ? 17.469 1.580 -23.704 1.00 97.25 208 SER A O 1
ATOM 1647 N N . LEU A 1 209 ? 17.232 0.010 -22.127 1.00 96.69 209 LEU A N 1
ATOM 1648 C CA . LEU A 1 209 ? 18.335 -0.825 -22.616 1.00 96.69 209 LEU A CA 1
ATOM 1649 C C . LEU A 1 209 ? 18.106 -1.316 -24.052 1.00 96.69 209 LEU A C 1
ATOM 1651 O O . LEU A 1 209 ? 19.033 -1.296 -24.861 1.00 96.69 209 LEU A O 1
ATOM 1655 N N . ARG A 1 210 ? 16.873 -1.701 -24.409 1.00 97.31 210 ARG A N 1
ATOM 1656 C CA . ARG A 1 210 ? 16.535 -2.084 -25.794 1.00 97.31 210 ARG A CA 1
ATOM 1657 C C . ARG A 1 210 ? 16.665 -0.914 -26.768 1.00 97.31 210 ARG A C 1
ATOM 1659 O O . ARG A 1 210 ? 17.113 -1.117 -27.895 1.00 97.31 210 ARG A O 1
ATOM 1666 N N . ALA A 1 211 ? 16.284 0.295 -26.354 1.00 97.75 211 ALA A N 1
ATOM 1667 C CA . ALA A 1 211 ? 16.472 1.492 -27.170 1.00 97.75 211 ALA A CA 1
ATOM 1668 C C . ALA A 1 211 ? 17.964 1.758 -27.424 1.00 97.75 211 ALA A C 1
ATOM 1670 O O . ALA A 1 211 ? 18.367 1.909 -28.575 1.00 97.75 211 ALA A O 1
ATOM 1671 N N . ILE A 1 212 ? 18.793 1.682 -26.376 1.00 98.19 212 ILE A N 1
ATOM 1672 C CA . ILE A 1 212 ? 20.252 1.828 -26.484 1.00 98.19 212 ILE A CA 1
ATOM 1673 C C . ILE A 1 212 ? 20.848 0.765 -27.414 1.00 98.19 212 ILE A C 1
ATOM 1675 O O . ILE A 1 212 ? 21.665 1.091 -28.269 1.00 98.19 212 ILE A O 1
ATOM 1679 N N . GLN A 1 213 ? 20.423 -0.497 -27.300 1.00 97.12 213 GLN A N 1
ATOM 1680 C CA . GLN A 1 213 ? 20.890 -1.569 -28.185 1.00 97.12 213 GLN A CA 1
ATOM 1681 C C . GLN A 1 213 ? 20.568 -1.273 -29.659 1.00 97.12 213 GLN A C 1
ATOM 1683 O O . GLN A 1 213 ? 21.391 -1.515 -30.542 1.00 97.12 213 GLN A O 1
ATOM 1688 N N . LYS A 1 214 ? 19.378 -0.731 -29.936 1.00 97.81 214 LYS A N 1
ATOM 1689 C CA . LYS A 1 214 ? 18.982 -0.337 -31.291 1.00 97.81 214 LYS A CA 1
ATOM 1690 C C . LYS A 1 214 ? 19.836 0.816 -31.818 1.00 97.81 214 LYS A C 1
ATOM 1692 O O . LYS A 1 214 ? 20.240 0.790 -32.980 1.00 97.81 214 LYS A O 1
ATOM 1697 N N . ASP A 1 215 ? 20.110 1.810 -30.981 1.00 97.81 215 ASP A N 1
ATOM 1698 C CA . ASP A 1 215 ? 20.961 2.937 -31.360 1.00 97.81 215 ASP A CA 1
ATOM 1699 C C . ASP A 1 215 ? 22.411 2.497 -31.582 1.00 97.81 215 ASP A C 1
ATOM 1701 O O . ASP A 1 215 ? 23.029 2.923 -32.555 1.00 97.81 215 ASP A O 1
ATOM 1705 N N . TYR A 1 216 ? 22.920 1.564 -30.774 1.00 97.75 216 TYR A N 1
ATOM 1706 C CA . TYR A 1 216 ? 24.215 0.929 -31.009 1.00 97.75 216 TYR A CA 1
ATOM 1707 C C . TYR A 1 216 ? 24.277 0.258 -32.389 1.00 97.75 216 TYR A C 1
ATOM 1709 O O . TYR A 1 216 ? 25.211 0.519 -33.143 1.00 97.75 216 TYR A O 1
ATOM 1717 N N . GLY A 1 217 ? 23.257 -0.522 -32.768 1.00 97.88 217 GLY A N 1
ATOM 1718 C CA . GLY A 1 217 ? 23.199 -1.153 -34.093 1.00 97.88 217 GLY A CA 1
ATOM 1719 C C . GLY A 1 217 ? 23.203 -0.143 -35.250 1.00 97.88 217 GLY A C 1
ATOM 1720 O O . GLY A 1 217 ? 23.856 -0.361 -36.266 1.00 97.88 217 GLY A O 1
ATOM 1721 N N . ARG A 1 218 ? 22.544 1.013 -35.087 1.00 97.56 218 ARG A N 1
ATOM 1722 C CA . ARG A 1 218 ? 22.608 2.110 -36.075 1.00 97.56 218 ARG A CA 1
ATOM 1723 C C . ARG A 1 218 ? 24.001 2.723 -36.173 1.00 97.56 218 ARG A C 1
ATOM 1725 O O . ARG A 1 218 ? 24.448 3.069 -37.263 1.00 97.56 218 ARG A O 1
ATOM 1732 N N . VAL A 1 219 ? 24.681 2.896 -35.040 1.00 98.25 219 VAL A N 1
ATOM 1733 C CA . VAL A 1 219 ? 26.059 3.402 -35.020 1.00 98.25 219 VAL A CA 1
ATOM 1734 C C . VAL A 1 219 ? 26.998 2.412 -35.703 1.00 98.25 219 VAL A C 1
ATOM 1736 O O . VAL A 1 219 ? 27.821 2.836 -36.509 1.00 98.25 219 VAL A O 1
ATOM 1739 N N . GLU A 1 220 ? 26.848 1.114 -35.444 1.00 98.31 220 GLU A N 1
ATOM 1740 C CA . GLU A 1 220 ? 27.616 0.056 -36.106 1.00 98.31 220 GLU A CA 1
ATOM 1741 C C . GLU A 1 220 ? 27.433 0.091 -37.632 1.00 98.31 220 GLU A C 1
ATOM 1743 O O . GLU A 1 220 ? 28.418 0.109 -38.372 1.00 98.31 220 GLU A O 1
ATOM 1748 N N . GLU A 1 221 ? 26.190 0.200 -38.113 1.00 98.19 221 GLU A N 1
ATOM 1749 C CA . GLU A 1 221 ? 25.887 0.329 -39.543 1.00 98.19 221 GLU A CA 1
ATOM 1750 C C . GLU A 1 221 ? 26.551 1.573 -40.158 1.00 98.19 221 GLU A C 1
ATOM 1752 O O . GLU A 1 221 ? 27.234 1.485 -41.185 1.00 98.19 221 GLU A O 1
ATOM 1757 N N . ASN A 1 222 ? 26.419 2.726 -39.497 1.00 98.06 222 ASN A N 1
ATOM 1758 C CA . ASN A 1 222 ? 27.020 3.981 -39.947 1.00 98.06 222 ASN A CA 1
ATOM 1759 C C . ASN A 1 222 ? 28.553 3.914 -39.979 1.00 98.06 222 ASN A C 1
ATOM 1761 O O . ASN A 1 222 ? 29.172 4.401 -40.927 1.00 98.06 222 ASN A O 1
ATOM 1765 N N . LEU A 1 223 ? 29.177 3.293 -38.974 1.00 98.12 223 LEU A N 1
ATOM 1766 C CA . LEU A 1 223 ? 30.622 3.066 -38.955 1.00 98.12 223 LEU A CA 1
ATOM 1767 C C . LEU A 1 223 ? 31.054 2.130 -40.088 1.00 98.12 223 LEU A C 1
ATOM 1769 O O . LEU A 1 223 ? 32.070 2.393 -40.732 1.00 98.12 223 LEU A O 1
ATOM 1773 N N . GLY A 1 224 ? 30.265 1.099 -40.398 1.00 98.00 224 GLY A N 1
ATOM 1774 C CA . GLY A 1 224 ? 30.504 0.229 -41.550 1.00 98.00 224 GLY A CA 1
ATOM 1775 C C . GLY A 1 224 ? 30.446 0.980 -42.887 1.00 98.00 224 GLY A C 1
ATOM 1776 O O . GLY A 1 224 ? 31.273 0.750 -43.773 1.00 98.00 224 GLY A O 1
ATOM 1777 N N . ILE A 1 225 ? 29.510 1.921 -43.043 1.00 98.12 225 ILE A N 1
ATOM 1778 C CA . ILE A 1 225 ? 29.436 2.801 -44.222 1.00 98.12 225 ILE A CA 1
ATOM 1779 C C . ILE A 1 225 ? 30.658 3.727 -44.285 1.00 98.12 225 ILE A C 1
ATOM 1781 O O . ILE A 1 225 ? 31.298 3.837 -45.335 1.00 98.12 225 ILE A O 1
ATOM 1785 N N . LEU A 1 226 ? 31.026 4.355 -43.166 1.00 98.12 226 LEU A N 1
ATOM 1786 C CA . LEU A 1 226 ? 32.201 5.222 -43.086 1.00 98.12 226 LEU A CA 1
ATOM 1787 C C . LEU A 1 226 ? 33.483 4.469 -43.461 1.00 98.12 226 LEU A C 1
ATOM 1789 O O . LEU A 1 226 ? 34.281 4.973 -44.252 1.00 98.12 226 LEU A O 1
ATOM 1793 N N . GLN A 1 227 ? 33.654 3.248 -42.952 1.00 98.00 227 GLN A N 1
ATOM 1794 C CA . GLN A 1 227 ? 34.779 2.385 -43.300 1.00 98.00 227 GLN A CA 1
ATOM 1795 C C . GLN A 1 227 ? 34.857 2.171 -44.818 1.00 98.00 227 GLN A C 1
ATOM 1797 O O . GLN A 1 227 ? 35.924 2.364 -45.400 1.00 98.00 227 GLN A O 1
ATOM 1802 N N . LYS A 1 228 ? 33.734 1.848 -45.480 1.00 98.25 228 LYS A N 1
ATOM 1803 C CA . LYS A 1 228 ? 33.690 1.688 -46.946 1.00 98.25 228 LYS A CA 1
ATOM 1804 C C . LYS A 1 228 ? 34.136 2.960 -47.671 1.00 98.25 228 LYS A C 1
ATOM 1806 O O . LYS A 1 228 ? 34.926 2.877 -48.612 1.00 98.25 228 LYS A O 1
ATOM 1811 N N . HIS A 1 229 ? 33.669 4.134 -47.239 1.00 97.88 229 HIS A N 1
ATOM 1812 C CA . HIS A 1 229 ? 34.086 5.406 -47.836 1.00 97.88 229 HIS A CA 1
ATOM 1813 C C . HIS A 1 229 ? 35.581 5.677 -47.653 1.00 97.88 229 HIS A C 1
ATOM 1815 O O . HIS A 1 229 ? 36.238 6.070 -48.617 1.00 97.88 229 HIS A O 1
ATOM 1821 N N . LEU A 1 230 ? 36.131 5.422 -46.463 1.00 97.69 230 LEU A N 1
ATOM 1822 C CA . LEU A 1 230 ? 37.562 5.577 -46.196 1.00 97.69 230 LEU A CA 1
ATOM 1823 C C . LEU A 1 230 ? 38.406 4.625 -47.047 1.00 97.69 230 LEU A C 1
ATOM 1825 O O . LEU A 1 230 ? 39.393 5.056 -47.637 1.00 97.69 230 LEU A O 1
ATOM 1829 N N . THR A 1 231 ? 38.002 3.359 -47.177 1.00 97.62 231 THR A N 1
ATOM 1830 C CA . THR A 1 231 ? 38.685 2.393 -48.048 1.00 97.62 231 THR A CA 1
ATOM 1831 C C . THR A 1 231 ? 38.658 2.841 -49.509 1.00 97.62 231 THR A C 1
ATOM 1833 O O . THR A 1 231 ? 39.688 2.819 -50.180 1.00 97.62 231 THR A O 1
ATOM 1836 N N . ASN A 1 232 ? 37.510 3.309 -50.004 1.00 98.00 232 ASN A N 1
ATOM 1837 C CA . ASN A 1 232 ? 37.395 3.818 -51.371 1.00 98.00 232 ASN A CA 1
ATOM 1838 C C . ASN A 1 232 ? 38.270 5.059 -51.598 1.00 98.00 232 ASN A C 1
ATOM 1840 O O . ASN A 1 232 ? 38.960 5.143 -52.614 1.00 98.00 232 ASN A O 1
ATOM 1844 N N . ALA A 1 233 ? 38.279 6.000 -50.650 1.00 98.00 233 ALA A N 1
ATOM 1845 C CA . ALA A 1 233 ? 39.121 7.191 -50.710 1.00 98.00 233 ALA A CA 1
ATOM 1846 C C . ALA A 1 233 ? 40.615 6.832 -50.701 1.00 98.00 233 ALA A C 1
ATOM 1848 O O . ALA A 1 233 ? 41.377 7.366 -51.506 1.00 98.00 233 ALA A O 1
ATOM 1849 N N . PHE A 1 234 ? 41.025 5.885 -49.851 1.00 96.69 234 PHE A N 1
ATOM 1850 C CA . PHE A 1 234 ? 42.396 5.377 -49.800 1.00 96.69 234 PHE A CA 1
ATOM 1851 C C . PHE A 1 234 ? 42.819 4.730 -51.128 1.00 96.69 234 PHE A C 1
ATOM 1853 O O . PHE A 1 234 ? 43.875 5.055 -51.671 1.00 96.69 234 PHE A O 1
ATOM 1860 N N . ASN A 1 235 ? 41.968 3.883 -51.712 1.00 97.31 235 ASN A N 1
ATOM 1861 C CA . ASN A 1 235 ? 42.231 3.274 -53.020 1.00 97.31 235 ASN A CA 1
ATOM 1862 C C . ASN A 1 235 ? 42.346 4.332 -54.132 1.00 97.31 235 ASN A C 1
ATOM 1864 O O . ASN A 1 235 ? 43.246 4.268 -54.970 1.00 97.31 235 ASN A O 1
ATOM 1868 N N . MET A 1 236 ? 41.468 5.342 -54.123 1.00 97.25 236 MET A N 1
ATOM 1869 C CA . MET A 1 236 ? 41.517 6.450 -55.079 1.00 97.25 236 MET A CA 1
ATOM 1870 C C . MET A 1 236 ? 42.800 7.275 -54.934 1.00 97.25 236 MET A C 1
ATOM 1872 O O . MET A 1 236 ? 43.408 7.644 -55.938 1.00 97.25 236 MET A O 1
ATOM 1876 N N . MET A 1 237 ? 43.247 7.522 -53.701 1.00 96.50 237 MET A N 1
ATOM 1877 C CA . MET A 1 237 ? 44.523 8.184 -53.425 1.00 96.50 237 MET A CA 1
ATOM 1878 C C . MET A 1 237 ? 45.690 7.433 -54.079 1.00 96.50 237 MET A C 1
ATOM 1880 O O . MET A 1 237 ? 46.527 8.058 -54.732 1.00 96.50 237 MET A O 1
ATOM 1884 N N . GLY A 1 238 ? 45.704 6.098 -53.981 1.00 96.12 238 GLY A N 1
ATOM 1885 C CA . GLY A 1 238 ? 46.676 5.250 -54.676 1.00 96.12 238 GLY A CA 1
ATOM 1886 C C . GLY A 1 238 ? 46.654 5.442 -56.197 1.00 96.12 238 GLY A C 1
ATOM 1887 O O . GLY A 1 238 ? 47.698 5.681 -56.804 1.00 96.12 238 GLY A O 1
ATOM 1888 N N . ASN A 1 239 ? 45.466 5.437 -56.811 1.00 96.88 239 ASN A N 1
ATOM 1889 C CA . ASN A 1 239 ? 45.306 5.646 -58.258 1.00 96.88 239 ASN A CA 1
ATOM 1890 C C . ASN A 1 239 ? 45.792 7.031 -58.723 1.00 96.88 239 ASN A C 1
ATOM 1892 O O . ASN A 1 239 ? 46.446 7.148 -59.767 1.00 96.88 239 ASN A O 1
ATOM 1896 N N . VAL A 1 240 ? 45.489 8.085 -57.955 1.00 97.44 240 VAL A N 1
ATOM 1897 C CA . VAL A 1 240 ? 45.948 9.456 -58.235 1.00 97.44 240 VAL A CA 1
ATOM 1898 C C . VAL A 1 240 ? 47.469 9.530 -58.166 1.00 97.44 240 VAL A C 1
ATOM 1900 O O . VAL A 1 240 ? 48.090 10.092 -59.068 1.00 97.44 240 VAL A O 1
ATOM 1903 N N . PHE A 1 241 ? 48.080 8.916 -57.150 1.00 97.06 241 PHE A N 1
ATOM 1904 C CA . PHE A 1 241 ? 49.533 8.868 -57.019 1.00 97.06 241 PHE A CA 1
ATOM 1905 C C . PHE A 1 241 ? 50.191 8.153 -58.209 1.00 97.06 241 PHE A C 1
ATOM 1907 O O . PHE A 1 241 ? 51.111 8.696 -58.820 1.00 97.06 241 PHE A O 1
ATOM 1914 N N . SER A 1 242 ? 49.682 6.984 -58.612 1.00 96.69 242 SER A N 1
ATOM 1915 C CA . SER A 1 242 ? 50.181 6.276 -59.800 1.00 96.69 242 SER A CA 1
ATOM 1916 C C . SER A 1 242 ? 50.051 7.112 -61.078 1.00 96.69 242 SER A C 1
ATOM 1918 O O . SER A 1 242 ? 50.995 7.182 -61.865 1.00 96.69 242 SER A O 1
ATOM 1920 N N . SER A 1 243 ? 48.914 7.788 -61.270 1.00 96.06 243 SER A N 1
ATOM 1921 C CA . SER A 1 243 ? 48.680 8.663 -62.429 1.00 96.06 243 SER A CA 1
ATOM 1922 C C . SER A 1 243 ? 49.634 9.859 -62.444 1.00 96.06 243 SER A C 1
ATOM 1924 O O . SER A 1 243 ? 50.170 10.212 -63.494 1.00 96.06 243 SER A O 1
ATOM 1926 N N . PHE A 1 244 ? 49.894 10.456 -61.278 1.00 96.56 244 PHE A N 1
ATOM 1927 C CA . PHE A 1 244 ? 50.856 11.544 -61.117 1.00 96.56 244 PHE A CA 1
ATOM 1928 C C . PHE A 1 244 ? 52.280 11.103 -61.481 1.00 96.56 244 PHE A C 1
ATOM 1930 O O . PHE A 1 244 ? 52.959 11.786 -62.249 1.00 96.56 244 PHE A O 1
ATOM 1937 N N . VAL A 1 245 ? 52.712 9.927 -61.010 1.00 95.50 245 VAL A N 1
ATOM 1938 C CA . VAL A 1 245 ? 54.020 9.349 -61.364 1.00 95.50 245 VAL A CA 1
ATOM 1939 C C . VAL A 1 245 ? 54.131 9.116 -62.875 1.00 95.50 245 VAL A C 1
ATOM 1941 O O . VAL A 1 245 ? 55.124 9.518 -63.483 1.00 95.50 245 VAL A O 1
ATOM 1944 N N . GLN A 1 246 ? 53.110 8.528 -63.508 1.00 95.12 246 GLN A N 1
ATOM 1945 C CA . GLN A 1 246 ? 53.091 8.313 -64.962 1.00 95.12 246 GLN A CA 1
ATOM 1946 C C . GLN A 1 246 ? 53.123 9.626 -65.752 1.00 95.12 246 GLN A C 1
ATOM 1948 O O . GLN A 1 246 ? 53.815 9.722 -66.766 1.00 95.12 246 GLN A O 1
ATOM 1953 N N . LEU A 1 247 ? 52.389 10.649 -65.304 1.00 95.50 247 LEU A N 1
ATOM 1954 C CA . LEU A 1 247 ? 52.419 11.974 -65.919 1.00 95.50 247 LEU A CA 1
ATOM 1955 C C . LEU A 1 247 ? 53.823 12.582 -65.835 1.00 95.50 247 LEU A C 1
ATOM 1957 O O . LEU A 1 247 ? 54.332 13.067 -66.844 1.00 95.50 247 LEU A O 1
ATOM 1961 N N . GLY A 1 248 ? 54.470 12.492 -64.669 1.00 93.06 248 GLY A N 1
ATOM 1962 C CA . GLY A 1 248 ? 55.861 12.905 -64.485 1.00 93.06 248 GLY A CA 1
ATOM 1963 C C . GLY A 1 248 ? 56.804 12.207 -65.469 1.00 93.06 248 GLY A C 1
ATOM 1964 O O . GLY A 1 248 ? 57.568 12.873 -66.165 1.00 93.06 248 GLY A O 1
ATOM 1965 N N . GLN A 1 249 ? 56.680 10.884 -65.618 1.00 92.25 249 GLN A N 1
ATOM 1966 C CA . GLN A 1 249 ? 57.457 10.111 -66.597 1.00 92.25 249 GLN A CA 1
ATOM 1967 C C . GLN A 1 249 ? 57.208 10.574 -68.042 1.00 92.25 249 GLN A C 1
ATOM 1969 O O . GLN A 1 249 ? 58.162 10.740 -68.808 1.00 92.25 249 GLN A O 1
ATOM 1974 N N . LYS A 1 250 ? 55.946 10.831 -68.418 1.00 90.88 250 LYS A N 1
ATOM 1975 C CA . LYS A 1 250 ? 55.595 11.351 -69.750 1.00 90.88 250 LYS A CA 1
ATOM 1976 C C . LYS A 1 250 ? 56.215 12.726 -70.002 1.00 90.88 250 LYS A C 1
ATOM 1978 O O . LYS A 1 250 ? 56.823 12.911 -71.054 1.00 90.88 250 LYS A O 1
ATOM 1983 N N . ILE A 1 251 ? 56.137 13.653 -69.044 1.00 90.75 251 ILE A N 1
ATOM 1984 C CA . ILE A 1 251 ? 56.753 14.988 -69.148 1.00 90.75 251 ILE A CA 1
ATOM 1985 C C . ILE A 1 251 ? 58.277 14.881 -69.316 1.00 90.75 251 ILE A C 1
ATOM 1987 O O . ILE A 1 251 ? 58.856 15.540 -70.180 1.00 90.75 251 ILE A O 1
ATOM 1991 N N . SER A 1 252 ? 58.939 14.010 -68.549 1.00 83.69 252 SER A N 1
ATOM 1992 C CA . SER A 1 252 ? 60.380 13.773 -68.709 1.00 83.69 252 SER A CA 1
ATOM 1993 C C . SER A 1 252 ? 60.728 13.199 -70.089 1.00 83.69 252 SER A C 1
ATOM 1995 O O . SER A 1 252 ? 61.754 13.556 -70.669 1.00 83.69 252 SER A O 1
ATOM 1997 N N . SER A 1 253 ? 59.877 12.331 -70.647 1.00 83.06 253 SER A N 1
ATOM 1998 C CA . SER A 1 253 ? 60.084 11.763 -71.985 1.00 83.06 253 SER A CA 1
ATOM 1999 C C . SER A 1 253 ? 59.909 12.790 -73.115 1.00 83.06 253 SER A C 1
ATOM 2001 O O . SER A 1 253 ? 60.682 12.777 -74.072 1.00 83.06 253 SER A O 1
ATOM 2003 N N . THR A 1 254 ? 58.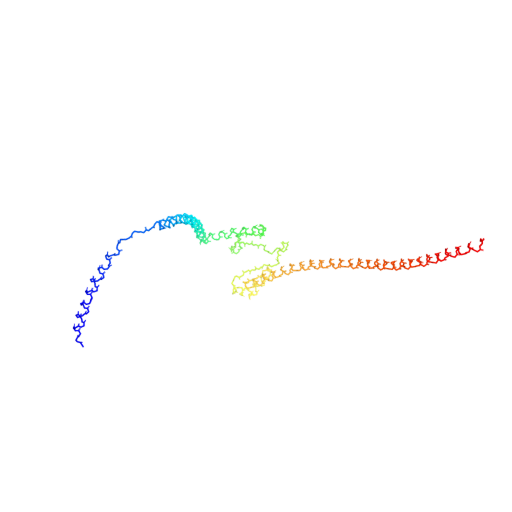971 13.738 -72.995 1.00 79.31 254 THR A N 1
ATOM 2004 C CA . THR A 1 254 ? 58.764 14.803 -73.994 1.00 79.31 254 THR A CA 1
ATOM 2005 C C . THR A 1 254 ? 59.825 15.901 -73.920 1.00 79.31 254 THR A C 1
ATOM 2007 O O . THR A 1 254 ? 60.244 16.404 -74.962 1.00 79.31 254 THR A O 1
ATOM 2010 N N . GLN A 1 255 ? 60.352 16.224 -72.734 1.00 66.38 255 GLN A N 1
ATOM 2011 C CA . GLN A 1 255 ? 61.515 17.117 -72.610 1.00 66.38 255 GLN A CA 1
ATOM 2012 C C . GLN A 1 255 ? 62.762 16.561 -73.311 1.00 66.38 255 GLN A C 1
ATOM 2014 O O . GLN A 1 255 ? 63.508 17.319 -73.931 1.00 66.38 255 GLN A O 1
ATOM 2019 N N . ARG A 1 256 ? 62.969 15.238 -73.284 1.00 62.50 256 ARG A N 1
ATOM 2020 C CA . ARG A 1 256 ? 64.062 14.585 -74.025 1.00 62.50 256 ARG A CA 1
ATOM 2021 C C . ARG A 1 256 ? 63.897 14.703 -75.545 1.00 62.50 256 ARG A C 1
ATOM 2023 O O . ARG A 1 256 ? 64.886 14.902 -76.242 1.00 62.50 256 ARG A O 1
ATOM 2030 N N . LEU A 1 257 ? 62.663 14.659 -76.051 1.00 60.62 257 LEU A N 1
ATOM 2031 C CA . LEU A 1 257 ? 62.362 14.871 -77.473 1.00 60.62 257 LEU A CA 1
ATOM 2032 C C . LEU A 1 257 ? 62.588 16.331 -77.911 1.00 60.62 257 LEU A C 1
ATOM 2034 O O . LEU A 1 257 ? 63.065 16.567 -79.017 1.00 60.62 257 LEU A O 1
ATOM 2038 N N . GLY A 1 258 ? 62.322 17.310 -77.039 1.00 57.66 258 GLY A N 1
ATOM 2039 C CA . GLY A 1 258 ? 62.597 18.730 -77.307 1.00 57.66 258 GLY A CA 1
ATOM 2040 C C . GLY A 1 258 ? 64.091 19.090 -77.365 1.00 57.66 258 GLY A C 1
ATOM 2041 O O . GLY A 1 258 ? 64.463 20.046 -78.043 1.00 57.66 258 GLY A O 1
ATOM 2042 N N . GLY A 1 259 ? 64.957 18.313 -76.703 1.00 54.00 259 GLY A N 1
ATOM 2043 C CA . GLY A 1 259 ? 66.414 18.482 -76.769 1.00 54.00 259 GLY A CA 1
ATOM 2044 C C . GLY A 1 259 ? 67.024 18.063 -78.112 1.00 54.00 259 GLY A C 1
ATOM 2045 O O . GLY A 1 259 ? 67.906 18.751 -78.620 1.00 54.00 259 GLY A O 1
ATOM 2046 N N . GLY A 1 260 ? 66.505 16.998 -78.734 1.00 52.88 260 GLY A N 1
ATOM 2047 C CA . GLY A 1 260 ? 67.030 16.459 -79.999 1.00 52.88 260 GLY A CA 1
ATOM 2048 C C . GLY A 1 260 ? 66.703 17.285 -81.251 1.00 52.88 260 GLY A C 1
ATOM 2049 O O . GLY A 1 260 ? 67.359 17.133 -82.278 1.00 52.88 260 GLY A O 1
ATOM 2050 N N . VAL A 1 261 ? 65.723 18.194 -81.189 1.00 51.59 261 VAL A N 1
ATOM 2051 C CA . VAL A 1 261 ? 65.384 19.077 -82.326 1.00 51.59 261 VAL A CA 1
ATOM 2052 C C . VAL A 1 261 ? 66.395 20.227 -82.472 1.00 51.59 261 VAL A C 1
ATOM 2054 O O . VAL A 1 261 ? 66.646 20.691 -83.583 1.00 51.59 261 VAL A O 1
ATOM 2057 N N . LYS A 1 262 ? 67.057 20.649 -81.383 1.00 50.47 262 LYS A N 1
ATOM 2058 C CA . LYS A 1 262 ? 68.100 21.690 -81.449 1.00 50.47 262 LYS A CA 1
ATOM 2059 C C . LYS A 1 262 ? 69.422 21.206 -82.052 1.00 50.47 262 LYS A C 1
ATOM 2061 O O . LYS A 1 262 ? 70.156 22.032 -82.583 1.00 50.47 262 LYS A O 1
ATOM 2066 N N . GLU A 1 263 ? 69.717 19.908 -82.015 1.00 50.03 263 GLU A N 1
ATOM 2067 C CA . GLU A 1 263 ? 70.953 19.356 -82.593 1.00 50.03 263 GLU A CA 1
ATOM 2068 C C . GLU A 1 263 ? 70.870 19.216 -84.119 1.00 50.03 263 GLU A C 1
ATOM 2070 O O . GLU A 1 263 ? 71.792 19.618 -84.821 1.00 50.03 263 GLU A O 1
ATOM 2075 N N . LYS A 1 264 ? 69.722 18.790 -84.664 1.00 48.31 264 LYS A N 1
ATOM 2076 C CA . LYS A 1 264 ? 69.540 18.637 -86.121 1.00 48.31 264 LYS A CA 1
ATOM 2077 C C . LYS A 1 264 ? 69.447 19.942 -86.917 1.00 48.31 264 LYS A C 1
ATOM 2079 O O . LYS A 1 264 ? 69.504 19.901 -88.140 1.00 48.31 264 LYS A O 1
ATOM 2084 N N . THR A 1 265 ? 69.296 21.086 -86.249 1.00 50.38 265 THR A N 1
ATOM 2085 C CA . THR A 1 265 ? 69.230 22.395 -86.926 1.00 50.38 265 THR A CA 1
ATOM 2086 C C . THR A 1 265 ? 70.618 23.039 -87.074 1.00 50.38 265 THR A C 1
ATOM 2088 O O . THR A 1 265 ? 70.762 23.988 -87.829 1.00 50.38 265 THR A O 1
ATOM 2091 N N . LYS A 1 266 ? 71.657 22.515 -86.401 1.00 52.19 266 LYS A N 1
ATOM 2092 C CA . LYS A 1 266 ? 73.040 23.025 -86.493 1.00 52.19 266 LYS A CA 1
ATOM 2093 C C . LYS A 1 266 ? 73.913 22.338 -87.551 1.00 52.19 266 LYS A C 1
ATOM 2095 O O . LYS A 1 266 ? 75.023 22.795 -87.778 1.00 52.19 266 LYS A O 1
ATOM 2100 N N . GLU A 1 267 ? 73.439 21.265 -88.182 1.00 50.69 267 GLU A N 1
ATOM 2101 C CA . GLU A 1 267 ? 74.153 20.563 -89.267 1.00 50.69 267 GLU A CA 1
ATOM 2102 C C . GLU A 1 267 ? 73.686 20.985 -90.678 1.00 50.69 267 GLU A C 1
ATOM 2104 O O . GLU A 1 267 ? 74.091 20.379 -91.666 1.00 50.69 267 GLU A O 1
ATOM 2109 N N . LEU A 1 268 ? 72.823 22.005 -90.791 1.00 52.66 268 LEU A N 1
ATOM 2110 C CA . LEU A 1 268 ? 72.257 22.485 -92.064 1.00 52.66 268 LEU A CA 1
ATOM 2111 C C . LEU A 1 268 ? 72.478 23.990 -92.333 1.00 52.66 268 LEU A C 1
ATOM 2113 O O . LEU A 1 268 ? 71.864 24.528 -93.252 1.00 52.66 268 LEU A O 1
ATOM 2117 N N . GLU A 1 269 ? 73.365 24.650 -91.584 1.00 41.16 269 GLU A N 1
ATOM 2118 C CA . GLU A 1 269 ? 73.903 25.995 -91.883 1.00 41.16 269 GLU A CA 1
ATOM 2119 C C . GLU A 1 269 ? 75.416 25.913 -92.108 1.00 41.16 269 GLU A C 1
ATOM 2121 O O . GLU A 1 269 ? 75.905 26.590 -93.041 1.00 41.16 269 GLU A O 1
#

pLDDT: mean 85.43, std 12.42, range [41.16, 98.31]

Radius of gyration: 56.33 Å; chains: 1; bounding box: 106×90×176 Å

Organism: NCBI:txid1618571

InterPro domains:
  IPR003798 DNA recombination RmuC [PF02646] (38-135)
  IPR003798 DNA recombination RmuC [PF02646] (139-254)
  IPR003798 DNA recombination RmuC [PTHR30563] (137-245)

Sequence (269 aa):
MDPIILAVLLVGGFILLALFLNKKINDLGSAKPSDELLEYLKTTNVRLDQQGKSFNERLDNAARVIGDVQKNIGEMSEIGRGMKELQEFLRSPKIRGNMGESILKEMLGQYLPKASFNLQYTFKSGEKVDAAIKYILTEEGTIDYALMYVPNEAIYYEIVNNQNLFDYAGSKRVLPVSPTTFYAYLRAILMSFEGQKIEAQAKEILSSLRAIQKDYGRVEENLGILQKHLTNAFNMMGNVFSSFVQLGQKISSTQRLGGGVKEKTKELE